Protein AF-A0A9D0VCS9-F1 (afdb_monomer)

pLDDT: mean 90.71, std 11.04, range [42.12, 98.56]

Radius of gyration: 16.75 Å; Cα contacts (8 Å, |Δi|>4): 228; chains: 1; bounding box: 34×37×43 Å

Nearest PDB structures (foldseek):
  2pl2-assembly1_B  TM=4.774E-01  e=9.415E-03  Thermus thermophilus HB27
  3ly7-assembly1_A  TM=6.517E-01  e=4.672E-01  Escherichia coli str. K-12 substr. MG1655
  3ly8-assembly1_A-2  TM=6.162E-01  e=5.345E-01  Escherichia coli str. K-12 substr. MG1655
  7v6q-assembly1_D  TM=6.163E-01  e=6.115E-01  Homo sapiens
  3ly9-assembly1_A-2  TM=3.991E-01  e=1.795E+00  Escherichia coli str. K-12 substr. MG1655

Foldseek 3Di:
DDLVVLLVLLLVLLPPLPPVVQPPLDDPLLVVLCVVLVVLLVDLPHDLVVSLVSLVVCPVVVSHDPLSSLLSVLCSCVGPNNNVLVSNLVSLVVSLVCLVVVPDSNSLSSQLSSLQSQLSSCVVVVVLSSSLNSLSSSCSSHVALVSLLSNLLSCVSVVNNVSSLVSLVSNCVRPDPVRNVVNLVCLVVPPSNVSNHDDD

Structure (mmCIF, N/CA/C/O backbone):
data_AF-A0A9D0VCS9-F1
#
_entry.id   AF-A0A9D0VCS9-F1
#
loop_
_atom_site.group_PDB
_atom_site.id
_atom_site.type_symbol
_atom_site.label_atom_id
_atom_site.label_alt_id
_atom_site.label_comp_id
_atom_site.label_asym_id
_atom_site.label_entity_id
_atom_site.label_seq_id
_atom_site.pdbx_PDB_ins_code
_atom_site.Cartn_x
_atom_site.Cartn_y
_atom_site.Cartn_z
_atom_site.occupancy
_atom_site.B_iso_or_equiv
_atom_site.auth_seq_id
_atom_site.auth_comp_id
_atom_site.auth_asym_id
_atom_site.auth_atom_id
_atom_site.pdbx_PDB_model_num
ATOM 1 N N . MET A 1 1 ? -7.227 -17.165 11.912 1.00 64.31 1 MET A N 1
ATOM 2 C CA . MET A 1 1 ? -6.394 -15.946 11.926 1.00 64.31 1 MET A CA 1
ATOM 3 C C . MET A 1 1 ? -6.583 -15.296 13.282 1.00 64.31 1 MET A C 1
ATOM 5 O O . MET A 1 1 ? -7.728 -15.137 13.675 1.00 64.31 1 MET A O 1
ATOM 9 N N . ASP A 1 2 ? -5.512 -15.044 14.033 1.00 83.69 2 ASP A N 1
ATOM 10 C CA . ASP A 1 2 ? -5.620 -14.480 15.386 1.00 83.69 2 ASP A CA 1
ATOM 11 C C . ASP A 1 2 ? -5.547 -12.952 15.313 1.00 83.69 2 ASP A C 1
ATOM 13 O O . ASP A 1 2 ? -4.478 -12.378 15.104 1.00 83.69 2 ASP A O 1
ATOM 17 N N . TYR A 1 3 ? -6.705 -12.310 15.443 1.00 82.81 3 TYR A N 1
ATOM 18 C CA . TYR A 1 3 ? -6.847 -10.860 15.363 1.00 82.81 3 TYR A CA 1
ATOM 19 C C . TYR A 1 3 ? -6.034 -10.123 16.441 1.00 82.81 3 TYR A C 1
ATOM 21 O O . TYR A 1 3 ? -5.382 -9.123 16.141 1.00 82.81 3 TYR A O 1
ATOM 29 N N . ARG A 1 4 ? -5.958 -10.659 17.669 1.00 86.62 4 ARG A N 1
ATOM 30 C CA . ARG A 1 4 ? -5.170 -10.045 18.754 1.00 86.62 4 ARG A CA 1
ATOM 31 C C . ARG A 1 4 ? -3.689 -10.016 18.410 1.00 86.62 4 ARG A C 1
ATOM 33 O O . ARG A 1 4 ? -3.032 -8.994 18.581 1.00 86.62 4 ARG A O 1
ATOM 40 N N . ARG A 1 5 ? -3.189 -11.104 17.823 1.00 90.19 5 ARG A N 1
ATOM 41 C CA . ARG A 1 5 ? -1.803 -11.183 17.354 1.00 90.19 5 ARG A CA 1
ATOM 42 C C . ARG A 1 5 ? -1.488 -10.140 16.276 1.00 90.19 5 ARG A C 1
ATOM 44 O O . ARG A 1 5 ? -0.362 -9.652 16.226 1.00 90.19 5 ARG A O 1
ATOM 51 N N . ILE A 1 6 ? -2.446 -9.799 15.411 1.00 88.56 6 ILE A N 1
ATOM 52 C CA . ILE A 1 6 ? -2.264 -8.750 14.394 1.00 88.56 6 ILE A CA 1
ATOM 53 C C . ILE A 1 6 ? -2.191 -7.377 15.060 1.00 88.56 6 ILE A C 1
ATOM 55 O O . ILE A 1 6 ? -1.265 -6.620 14.778 1.00 88.56 6 ILE A O 1
ATOM 59 N N . LEU A 1 7 ? -3.095 -7.082 15.997 1.00 87.56 7 LEU A N 1
ATOM 60 C CA . LEU A 1 7 ? -3.060 -5.829 16.753 1.00 87.56 7 LEU A CA 1
ATOM 61 C C . LEU A 1 7 ? -1.752 -5.660 17.535 1.00 87.56 7 LEU A C 1
ATOM 63 O O . LEU A 1 7 ? -1.171 -4.575 17.540 1.00 87.56 7 LEU A O 1
ATOM 67 N N . ASP A 1 8 ? -1.249 -6.730 18.149 1.00 89.38 8 ASP A N 1
ATOM 68 C CA . ASP A 1 8 ? 0.024 -6.703 18.870 1.00 89.38 8 ASP A CA 1
ATOM 69 C C . ASP A 1 8 ? 1.210 -6.448 17.933 1.00 89.38 8 ASP A C 1
ATOM 71 O O . ASP A 1 8 ? 2.105 -5.668 18.272 1.00 89.38 8 ASP A O 1
ATOM 75 N N . ARG A 1 9 ? 1.199 -7.038 16.729 1.00 91.44 9 ARG A N 1
ATOM 76 C CA . ARG A 1 9 ? 2.192 -6.745 15.683 1.00 91.44 9 ARG A CA 1
ATOM 77 C C . ARG A 1 9 ? 2.147 -5.283 15.262 1.00 91.44 9 ARG A C 1
ATOM 79 O O . ARG A 1 9 ? 3.186 -4.633 15.275 1.00 91.44 9 ARG A O 1
ATOM 86 N N . ILE A 1 10 ? 0.963 -4.744 14.966 1.00 87.31 10 ILE A N 1
ATOM 87 C CA . ILE A 1 10 ? 0.787 -3.336 14.581 1.00 87.31 10 ILE A CA 1
ATOM 88 C C . ILE A 1 10 ? 1.341 -2.411 15.676 1.00 87.31 10 ILE A C 1
ATOM 90 O O . ILE A 1 10 ? 2.186 -1.555 15.408 1.00 87.31 10 ILE A O 1
ATOM 94 N N . ARG A 1 11 ? 0.917 -2.618 16.929 1.00 86.38 11 ARG A N 1
ATOM 95 C CA . ARG A 1 11 ? 1.366 -1.818 18.082 1.00 86.38 11 ARG A CA 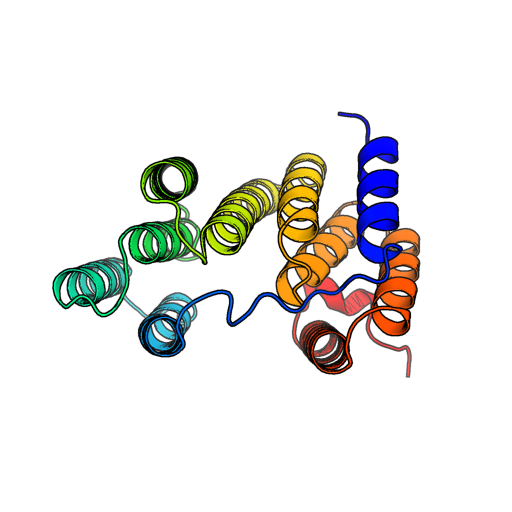1
ATOM 96 C C . ARG A 1 11 ? 2.877 -1.913 18.290 1.00 86.38 11 ARG A C 1
ATOM 98 O O . ARG A 1 11 ? 3.519 -0.907 18.584 1.00 86.38 11 ARG A O 1
ATOM 105 N N . SER A 1 12 ? 3.452 -3.105 18.133 1.00 85.44 12 SER A N 1
ATOM 106 C CA . SER A 1 12 ? 4.903 -3.310 18.196 1.00 85.44 12 SER A CA 1
ATOM 107 C C . SER A 1 12 ? 5.622 -2.518 17.102 1.00 85.44 12 SER A C 1
ATOM 109 O O . SER A 1 12 ? 6.561 -1.778 17.393 1.00 85.44 12 SER A O 1
ATOM 111 N N . THR A 1 13 ? 5.131 -2.588 15.862 1.00 83.12 13 THR A N 1
ATOM 112 C CA . THR A 1 13 ? 5.729 -1.914 14.703 1.00 83.12 13 THR A CA 1
ATOM 113 C C . THR A 1 13 ? 5.814 -0.403 14.880 1.00 83.12 13 THR A C 1
ATOM 115 O O . THR A 1 13 ? 6.835 0.177 14.509 1.00 83.12 13 THR A O 1
ATOM 118 N N . ILE A 1 14 ? 4.791 0.221 15.472 1.00 77.88 14 ILE A N 1
ATOM 119 C CA . ILE A 1 14 ? 4.757 1.670 15.724 1.00 77.88 14 ILE A CA 1
ATOM 120 C C . ILE A 1 14 ? 5.604 2.069 16.943 1.00 77.88 14 ILE A C 1
ATOM 122 O O . ILE A 1 14 ? 6.203 3.141 16.947 1.00 77.88 14 ILE A O 1
ATOM 126 N N . ARG A 1 15 ? 5.703 1.215 17.973 1.00 72.56 15 ARG A N 1
ATOM 127 C CA . ARG A 1 15 ? 6.445 1.526 19.209 1.00 72.56 15 ARG A CA 1
ATOM 128 C C . ARG A 1 15 ? 7.962 1.570 19.018 1.00 72.56 15 ARG A C 1
ATOM 130 O O . ARG A 1 15 ? 8.642 2.292 19.745 1.00 72.56 15 ARG A O 1
ATOM 137 N N . VAL A 1 16 ? 8.517 0.778 18.101 1.00 58.22 16 VAL A N 1
ATOM 138 C CA . VAL A 1 16 ? 9.967 0.773 17.869 1.00 58.22 16 VAL A CA 1
ATOM 139 C C . VAL A 1 16 ? 10.354 2.105 17.223 1.00 58.22 16 VAL A C 1
ATOM 141 O O . VAL A 1 16 ? 10.050 2.338 16.058 1.00 58.22 16 VAL A O 1
ATOM 144 N N . GLY A 1 17 ? 11.037 2.970 17.984 1.00 49.28 17 GLY A N 1
ATOM 145 C CA . GLY A 1 17 ? 11.474 4.323 17.602 1.00 49.28 17 GLY A CA 1
ATOM 146 C C . GLY A 1 17 ? 12.493 4.407 16.455 1.00 49.28 17 GLY A C 1
ATOM 147 O O . GLY A 1 17 ? 13.259 5.361 16.379 1.00 49.28 17 GLY A O 1
ATOM 148 N N . SER A 1 18 ? 12.522 3.421 15.561 1.00 47.84 18 SER A N 1
ATOM 149 C CA . SER A 1 18 ? 13.261 3.436 14.306 1.00 47.84 18 SER A CA 1
ATOM 150 C C . SER A 1 18 ? 12.288 3.604 13.137 1.00 47.84 18 SER A C 1
ATOM 152 O O . SER A 1 18 ? 12.140 2.735 12.275 1.00 47.84 18 SER A O 1
ATOM 154 N N . TYR A 1 19 ? 11.661 4.780 13.043 1.00 53.06 19 TYR A N 1
ATOM 155 C CA . TYR A 1 19 ? 11.281 5.296 11.727 1.00 53.06 19 TYR A CA 1
ATOM 156 C C . TYR A 1 19 ? 12.576 5.652 10.989 1.00 53.06 19 TYR A C 1
ATOM 158 O O . TYR A 1 19 ? 12.932 6.816 10.826 1.00 53.06 19 TYR A O 1
ATOM 166 N N . LEU A 1 20 ? 13.328 4.627 10.585 1.00 47.53 20 LEU A N 1
ATOM 167 C CA . LEU A 1 20 ? 14.309 4.783 9.530 1.00 47.53 20 LEU A CA 1
ATOM 168 C C . LEU A 1 20 ? 13.484 5.145 8.304 1.00 47.53 20 LEU A C 1
ATOM 170 O O . LEU A 1 20 ? 12.803 4.288 7.746 1.00 47.53 20 LEU A O 1
ATOM 174 N N . VAL A 1 21 ? 13.473 6.432 7.957 1.00 42.12 21 VAL A N 1
ATOM 175 C CA . VAL A 1 21 ? 12.952 6.893 6.675 1.00 42.12 21 VAL A CA 1
ATOM 176 C C . VAL A 1 21 ? 13.725 6.096 5.628 1.00 42.12 21 VAL A C 1
ATOM 178 O O . VAL A 1 21 ? 14.946 6.266 5.546 1.00 42.12 21 VAL A O 1
ATOM 181 N N . PRO A 1 22 ? 13.081 5.183 4.880 1.00 47.03 22 PRO A N 1
ATOM 182 C CA . PRO A 1 22 ? 13.784 4.468 3.837 1.00 47.03 22 PRO A CA 1
ATOM 183 C C . PRO A 1 22 ? 14.321 5.527 2.868 1.00 47.03 22 PRO A C 1
ATOM 185 O O . PRO A 1 22 ? 13.554 6.413 2.468 1.00 47.03 22 PRO A O 1
ATOM 188 N N . PRO A 1 23 ? 15.616 5.508 2.512 1.00 44.94 23 PRO A N 1
ATOM 189 C CA . PRO A 1 23 ? 16.135 6.407 1.492 1.00 44.94 23 PRO A CA 1
ATOM 190 C C . PRO A 1 23 ? 15.297 6.216 0.226 1.00 44.94 23 PRO A C 1
ATOM 192 O O . PRO A 1 23 ? 15.266 5.119 -0.318 1.00 44.94 23 PRO A O 1
ATOM 195 N N . SER A 1 24 ? 14.558 7.266 -0.158 1.00 53.44 24 SER A N 1
ATOM 196 C CA . SER A 1 24 ? 13.607 7.336 -1.279 1.00 53.44 24 SER A CA 1
ATOM 197 C C . SER A 1 24 ? 13.118 5.966 -1.781 1.00 53.44 24 SER A C 1
ATOM 199 O O . SER A 1 24 ? 13.722 5.387 -2.685 1.00 53.44 24 SER A O 1
ATOM 201 N N . SER A 1 25 ? 12.017 5.478 -1.208 1.00 67.81 25 SER A N 1
ATOM 202 C CA . SER A 1 25 ? 11.396 4.161 -1.453 1.00 67.81 25 SER A CA 1
ATOM 203 C C . SER A 1 25 ? 11.300 3.734 -2.924 1.00 67.81 25 SER A C 1
ATOM 205 O O . SER A 1 25 ? 11.402 2.557 -3.254 1.00 67.81 25 SER A O 1
ATOM 207 N N . VAL A 1 26 ? 11.176 4.711 -3.820 1.00 72.00 26 VAL A N 1
ATOM 208 C CA . VAL A 1 26 ? 11.230 4.570 -5.277 1.00 72.00 26 VAL A CA 1
ATOM 209 C C . VAL A 1 26 ? 12.042 5.748 -5.842 1.00 72.00 26 VAL A C 1
ATOM 211 O O . VAL A 1 26 ? 11.974 6.847 -5.281 1.00 72.00 26 VAL A O 1
ATOM 214 N N . PRO A 1 27 ? 12.795 5.615 -6.946 1.00 82.44 27 PRO A N 1
ATOM 215 C CA . PRO A 1 27 ? 13.465 6.762 -7.562 1.00 82.44 27 PRO A CA 1
ATOM 216 C C . PRO A 1 27 ? 12.481 7.874 -7.970 1.00 82.44 27 PRO A C 1
ATOM 218 O O . PRO A 1 27 ? 11.397 7.604 -8.489 1.00 82.44 27 PRO A O 1
ATOM 221 N N . ALA A 1 28 ? 12.861 9.143 -7.773 1.00 82.94 28 ALA A N 1
ATOM 222 C CA . ALA A 1 28 ? 11.985 10.295 -8.034 1.00 82.94 28 ALA A CA 1
ATOM 223 C C . ALA A 1 28 ? 11.453 10.341 -9.477 1.00 82.94 28 ALA A C 1
ATOM 225 O O . ALA A 1 28 ? 10.268 10.586 -9.683 1.00 82.94 28 ALA A O 1
ATOM 226 N N . ALA A 1 29 ? 12.303 10.014 -10.454 1.00 84.94 29 ALA A N 1
ATOM 227 C CA . ALA A 1 29 ? 11.927 9.968 -11.865 1.00 84.94 29 ALA A CA 1
ATOM 228 C C . ALA A 1 29 ? 10.836 8.922 -12.165 1.00 84.94 29 ALA A C 1
ATOM 230 O O . ALA A 1 29 ? 9.975 9.157 -13.015 1.00 84.94 29 ALA A O 1
ATOM 231 N N . GLN A 1 30 ? 10.846 7.786 -11.455 1.00 87.94 30 GLN A N 1
ATOM 232 C CA . GLN A 1 30 ? 9.804 6.767 -11.594 1.00 87.94 30 GLN A CA 1
ATOM 233 C C . GLN A 1 30 ? 8.490 7.245 -10.957 1.00 87.94 30 GLN A C 1
ATOM 235 O O . GLN A 1 30 ? 7.428 7.075 -11.550 1.00 87.94 30 GLN A O 1
ATOM 240 N N . ARG A 1 31 ? 8.549 7.904 -9.787 1.00 84.38 31 ARG A N 1
ATOM 241 C CA . ARG A 1 31 ? 7.356 8.494 -9.148 1.00 84.38 31 ARG A CA 1
ATOM 242 C C . ARG A 1 31 ? 6.681 9.532 -10.038 1.00 84.38 31 ARG A C 1
ATOM 244 O O . ARG A 1 31 ? 5.463 9.519 -10.174 1.00 84.38 31 ARG A O 1
ATOM 251 N N . GLU A 1 32 ? 7.467 10.406 -10.656 1.00 86.69 32 GLU A N 1
ATOM 252 C CA . GLU A 1 32 ? 6.960 11.408 -11.594 1.00 86.69 32 GLU A CA 1
ATOM 253 C C . GLU A 1 32 ? 6.309 10.756 -12.821 1.00 86.69 32 GLU A C 1
ATOM 255 O O . GLU A 1 32 ? 5.225 11.153 -13.234 1.00 86.69 32 GLU A O 1
ATOM 260 N N . ALA A 1 33 ? 6.922 9.708 -13.378 1.00 88.25 33 ALA A N 1
ATOM 261 C CA . ALA A 1 33 ? 6.336 8.976 -14.498 1.00 88.25 33 ALA A CA 1
ATOM 262 C C . ALA A 1 33 ? 4.986 8.327 -14.135 1.00 88.25 33 ALA A C 1
ATOM 264 O O . ALA A 1 33 ? 4.065 8.306 -14.954 1.00 88.25 33 ALA A O 1
ATOM 265 N N . LEU A 1 34 ? 4.859 7.815 -12.907 1.00 89.44 34 LEU A N 1
ATOM 266 C CA . LEU A 1 34 ? 3.658 7.134 -12.425 1.00 89.44 34 LEU A CA 1
ATOM 267 C C . LEU A 1 34 ? 2.554 8.081 -11.942 1.00 89.44 34 LEU A C 1
ATOM 269 O O . LEU A 1 34 ? 1.393 7.677 -11.952 1.00 89.44 34 LEU A O 1
ATOM 273 N N . SER A 1 35 ? 2.856 9.329 -11.570 1.00 88.94 35 SER A N 1
ATOM 274 C CA . SER A 1 35 ? 1.830 10.283 -11.115 1.00 88.94 35 SER A CA 1
ATOM 275 C C . SER A 1 35 ? 0.778 10.544 -12.199 1.00 88.94 35 SER A C 1
ATOM 277 O O . SER A 1 35 ? -0.420 10.530 -11.925 1.00 88.94 35 SER A O 1
ATOM 279 N N . GLY A 1 36 ? 1.213 10.671 -13.457 1.00 88.25 36 GLY A N 1
ATOM 280 C CA . GLY A 1 36 ? 0.316 10.821 -14.602 1.00 88.25 36 GLY A CA 1
ATOM 281 C C . GLY A 1 36 ? -0.520 9.572 -14.899 1.00 88.25 36 GLY A C 1
ATOM 282 O O . GLY A 1 36 ? -1.614 9.698 -15.440 1.00 88.25 36 GLY A O 1
ATOM 283 N N . VAL A 1 37 ? -0.032 8.377 -14.544 1.00 92.44 37 VAL A N 1
ATOM 284 C CA . VAL A 1 37 ? -0.811 7.130 -14.637 1.00 92.44 37 VAL A CA 1
ATOM 285 C C . VAL A 1 37 ? -1.864 7.089 -13.533 1.00 92.44 37 VAL A C 1
ATOM 287 O O . VAL A 1 37 ? -3.020 6.799 -13.817 1.00 92.44 37 VAL A O 1
ATOM 290 N N . ALA A 1 38 ? -1.492 7.422 -12.295 1.00 89.25 38 ALA A N 1
ATOM 291 C CA . ALA A 1 38 ? -2.420 7.452 -11.167 1.00 89.25 38 ALA A CA 1
ATOM 292 C C . ALA A 1 38 ? -3.567 8.449 -11.395 1.00 89.25 38 ALA A C 1
ATOM 294 O O . ALA A 1 38 ? -4.725 8.099 -11.184 1.00 89.25 38 ALA A O 1
ATOM 295 N N . ALA A 1 39 ? -3.259 9.650 -11.897 1.00 89.31 39 ALA A N 1
ATOM 296 C CA . ALA A 1 39 ? -4.272 10.638 -12.265 1.00 89.31 39 ALA A CA 1
ATOM 297 C C . ALA A 1 39 ? -5.219 10.114 -13.356 1.00 89.31 39 ALA A C 1
ATOM 299 O O . ALA A 1 39 ? -6.428 10.278 -13.242 1.00 89.31 39 ALA A O 1
ATOM 300 N N . ALA A 1 40 ? -4.682 9.432 -14.375 1.00 91.81 40 ALA A N 1
ATOM 301 C CA . ALA A 1 40 ? -5.499 8.859 -15.441 1.00 91.81 40 ALA A CA 1
ATOM 302 C C . ALA A 1 40 ? -6.424 7.735 -14.943 1.00 91.81 40 ALA A C 1
ATOM 304 O O . ALA A 1 40 ? -7.546 7.639 -15.416 1.00 91.81 40 ALA A O 1
ATOM 305 N N . ILE A 1 41 ? -5.974 6.912 -13.986 1.00 90.69 41 ILE A N 1
ATOM 306 C CA . ILE A 1 41 ? -6.789 5.852 -13.361 1.00 90.69 41 ILE A CA 1
ATOM 307 C C . ILE A 1 41 ? -7.910 6.434 -12.488 1.00 90.69 41 ILE A C 1
ATOM 309 O O . ILE A 1 41 ? -8.982 5.841 -12.399 1.00 90.69 41 ILE A O 1
ATOM 313 N N . ALA A 1 42 ? -7.651 7.553 -11.808 1.00 87.75 42 ALA A N 1
ATOM 314 C CA . ALA A 1 42 ? -8.629 8.201 -10.934 1.00 87.75 42 ALA A CA 1
ATOM 315 C C . ALA A 1 42 ? -9.762 8.893 -11.708 1.00 87.75 42 ALA A C 1
ATOM 317 O O . ALA A 1 42 ? -10.843 9.099 -11.160 1.00 87.75 42 ALA A O 1
ATOM 318 N N . ASP A 1 43 ? -9.507 9.255 -12.962 1.00 89.44 43 ASP A N 1
ATOM 319 C CA . ASP A 1 43 ? -10.479 9.867 -13.857 1.00 89.44 43 ASP A CA 1
ATOM 320 C C . ASP A 1 43 ? -11.338 8.779 -14.537 1.00 89.44 43 ASP A C 1
ATOM 322 O O . ASP A 1 43 ? -10.813 7.976 -15.319 1.00 89.44 43 ASP A O 1
ATOM 326 N N . PRO A 1 44 ? -12.650 8.724 -14.238 1.00 85.06 44 PRO A N 1
ATOM 327 C CA . PRO A 1 44 ? -13.524 7.660 -14.707 1.00 85.06 44 PRO A CA 1
ATOM 328 C C . PRO A 1 44 ? -13.764 7.683 -16.221 1.00 85.06 44 PRO A C 1
ATOM 330 O O . PRO A 1 44 ? -14.176 6.655 -16.758 1.00 85.06 44 PRO A O 1
ATOM 333 N N . ASP A 1 45 ? -13.499 8.802 -16.899 1.00 91.56 45 ASP A N 1
ATOM 334 C CA . ASP A 1 45 ? -13.747 8.959 -18.335 1.00 91.56 45 ASP A CA 1
ATOM 335 C C . ASP A 1 45 ? -12.599 8.409 -19.198 1.00 91.56 45 ASP A C 1
ATOM 337 O O . ASP A 1 45 ? -12.743 8.248 -20.414 1.00 91.56 45 ASP A O 1
ATOM 341 N N . ASN A 1 46 ? -11.455 8.085 -18.589 1.00 91.75 46 ASN A N 1
ATOM 342 C CA . ASN A 1 46 ? -10.314 7.550 -19.318 1.00 91.75 46 ASN A CA 1
ATOM 343 C C . ASN A 1 46 ? -10.477 6.066 -19.660 1.00 91.75 46 ASN A C 1
ATOM 345 O O . ASN A 1 46 ? -10.826 5.229 -18.826 1.00 91.75 46 ASN A O 1
ATOM 349 N N . ASP A 1 47 ? -10.109 5.734 -20.896 1.00 96.12 47 ASP A N 1
ATOM 350 C CA . ASP A 1 47 ? -10.090 4.369 -21.413 1.00 96.12 47 ASP A CA 1
ATOM 351 C C . ASP A 1 47 ? -8.980 3.528 -20.740 1.00 96.12 47 ASP A C 1
ATOM 353 O O . ASP A 1 47 ? -7.787 3.829 -20.903 1.00 96.12 47 ASP A O 1
ATOM 357 N N . PRO A 1 48 ? -9.331 2.439 -20.025 1.00 95.81 48 PRO A N 1
ATOM 358 C CA . PRO A 1 48 ? -8.359 1.562 -19.381 1.00 95.81 48 PRO A CA 1
ATOM 359 C C . PRO A 1 48 ? -7.298 0.987 -20.324 1.00 95.81 48 PRO A C 1
ATOM 361 O O . PRO A 1 48 ? -6.148 0.814 -19.909 1.00 95.81 48 PRO A O 1
ATOM 364 N N . GLU A 1 49 ? -7.630 0.712 -21.589 1.00 97.25 49 GLU A N 1
ATOM 365 C CA . GLU A 1 49 ? -6.648 0.176 -22.538 1.00 97.25 49 GLU A CA 1
ATOM 366 C C . GLU A 1 49 ? -5.605 1.232 -22.924 1.00 97.25 49 GLU A C 1
ATOM 368 O O . GLU A 1 49 ? -4.417 0.920 -23.031 1.00 97.25 49 GLU A O 1
ATOM 373 N N . GLN A 1 50 ? -5.993 2.506 -23.030 1.00 97.12 50 GLN A N 1
ATOM 374 C CA . GLN A 1 50 ? -5.038 3.598 -23.252 1.00 97.12 50 GLN A CA 1
ATOM 375 C C . GLN A 1 50 ? -4.100 3.780 -22.056 1.00 97.12 50 GLN A C 1
ATOM 377 O O . GLN A 1 50 ? -2.890 3.957 -22.235 1.00 97.12 50 GLN A O 1
ATOM 382 N N . ILE A 1 51 ? -4.622 3.666 -20.831 1.00 97.56 51 ILE A N 1
ATOM 383 C CA . ILE A 1 51 ? -3.800 3.706 -19.615 1.00 97.56 51 ILE A CA 1
ATOM 384 C C . ILE A 1 51 ? -2.820 2.525 -19.603 1.00 97.56 51 ILE A C 1
ATOM 386 O O . ILE A 1 51 ? -1.627 2.714 -19.347 1.00 97.56 51 ILE A O 1
ATOM 390 N N . ARG A 1 52 ? -3.285 1.314 -19.939 1.00 98.25 52 ARG A N 1
ATOM 391 C CA . ARG A 1 52 ? -2.432 0.122 -20.052 1.00 98.25 52 ARG A CA 1
ATOM 392 C C . ARG A 1 52 ? -1.303 0.338 -21.058 1.00 98.25 52 ARG A C 1
ATOM 394 O O . ARG A 1 52 ? -0.144 0.089 -20.727 1.00 98.25 52 ARG A O 1
ATOM 401 N N . LEU A 1 53 ? -1.611 0.832 -22.257 1.00 98.19 53 LEU A N 1
ATOM 402 C CA . LEU A 1 53 ? -0.609 1.122 -23.287 1.00 98.19 53 LEU A CA 1
ATOM 403 C C . LEU A 1 53 ? 0.418 2.152 -22.805 1.00 98.19 53 LEU A C 1
ATOM 405 O O . LEU A 1 53 ? 1.618 1.950 -23.000 1.00 98.19 53 LEU A O 1
ATOM 409 N N . ARG A 1 54 ? -0.019 3.205 -22.106 1.00 97.75 54 ARG A N 1
ATOM 410 C CA . ARG A 1 54 ? 0.880 4.204 -21.512 1.00 97.75 54 ARG A CA 1
ATOM 411 C C . ARG A 1 54 ? 1.834 3.587 -20.488 1.00 97.75 54 ARG A C 1
ATOM 413 O O . ARG A 1 54 ? 3.025 3.892 -20.509 1.00 97.75 54 ARG A O 1
ATOM 420 N N . ILE A 1 55 ? 1.351 2.690 -19.626 1.00 98.19 55 ILE A N 1
ATOM 421 C CA . ILE A 1 55 ? 2.202 1.965 -18.665 1.00 98.19 55 ILE A CA 1
ATOM 422 C C . ILE A 1 55 ? 3.268 1.139 -19.402 1.00 98.19 55 ILE A C 1
ATOM 424 O O . ILE A 1 55 ? 4.446 1.171 -19.036 1.00 98.19 55 ILE A O 1
ATOM 428 N N . LEU A 1 56 ? 2.882 0.431 -20.467 1.00 98.38 56 LEU A N 1
ATOM 429 C CA . LEU A 1 56 ? 3.813 -0.365 -21.272 1.00 98.38 56 LEU A CA 1
ATOM 430 C C . LEU A 1 56 ? 4.859 0.506 -21.983 1.00 98.38 56 LEU A C 1
ATOM 432 O O . LEU A 1 56 ? 6.029 0.127 -22.029 1.00 98.38 56 LEU A O 1
ATOM 436 N N . GLN A 1 57 ? 4.470 1.682 -22.478 1.00 98.12 57 GLN A N 1
ATOM 437 C CA . GLN A 1 57 ? 5.384 2.650 -23.092 1.00 98.12 57 GLN A CA 1
ATOM 438 C C . GLN A 1 57 ? 6.399 3.205 -22.087 1.00 98.12 57 GLN A C 1
ATOM 440 O O . GLN A 1 57 ? 7.585 3.279 -22.403 1.00 98.12 57 GLN A O 1
ATOM 445 N N . LEU A 1 58 ? 5.968 3.549 -20.866 1.00 97.44 58 LEU A N 1
ATOM 446 C CA . LEU A 1 58 ? 6.875 4.005 -19.806 1.00 97.44 58 LEU A CA 1
ATOM 447 C C . LEU A 1 58 ? 7.930 2.945 -19.474 1.00 97.44 58 LEU A C 1
ATOM 449 O O . LEU A 1 58 ? 9.108 3.271 -19.331 1.00 97.44 58 LEU A O 1
ATOM 453 N N . TYR A 1 59 ? 7.520 1.678 -19.391 1.00 97.75 59 TYR A N 1
ATOM 454 C CA . TYR A 1 59 ? 8.444 0.570 -19.164 1.00 97.75 59 TYR A CA 1
ATOM 455 C C . TYR A 1 59 ? 9.408 0.372 -20.340 1.00 97.75 59 TYR A C 1
ATOM 457 O O . TYR A 1 59 ? 10.614 0.273 -20.132 1.00 97.75 59 TYR A O 1
ATOM 465 N N . ALA A 1 60 ? 8.902 0.364 -21.578 1.00 98.00 60 ALA A N 1
ATOM 466 C CA . ALA A 1 60 ? 9.731 0.213 -22.775 1.00 98.00 60 ALA A CA 1
ATOM 467 C C . ALA A 1 60 ? 10.766 1.343 -22.922 1.00 98.00 60 ALA A C 1
ATOM 469 O O . ALA A 1 60 ? 11.873 1.109 -23.397 1.00 98.00 60 ALA A O 1
ATOM 470 N N . ALA A 1 61 ? 10.429 2.552 -22.468 1.00 97.19 61 ALA A N 1
ATOM 471 C CA . ALA A 1 61 ? 11.326 3.703 -22.437 1.00 97.19 61 ALA A CA 1
ATOM 472 C C . ALA A 1 61 ? 12.293 3.715 -21.232 1.00 97.19 61 ALA A C 1
ATOM 474 O O . ALA A 1 61 ? 13.029 4.685 -21.059 1.00 97.19 61 ALA A O 1
ATOM 475 N N . GLY A 1 62 ? 12.265 2.698 -20.360 1.00 95.81 62 GLY A N 1
ATOM 476 C CA . GLY A 1 62 ? 13.093 2.632 -19.150 1.00 95.81 62 GLY A CA 1
ATOM 477 C C . GLY A 1 62 ? 12.751 3.688 -18.092 1.00 95.81 62 GLY A C 1
ATOM 478 O O . GLY A 1 62 ? 13.541 3.933 -17.184 1.00 95.81 62 GLY A O 1
ATOM 479 N N . ARG A 1 63 ? 11.585 4.340 -18.203 1.00 95.81 63 ARG A N 1
ATOM 480 C CA . ARG A 1 63 ? 11.121 5.376 -17.260 1.00 95.81 63 ARG A CA 1
ATOM 481 C C . ARG A 1 63 ? 10.612 4.787 -15.951 1.00 95.81 63 ARG A C 1
ATOM 483 O O . ARG A 1 63 ? 10.603 5.491 -14.945 1.00 95.81 63 ARG A O 1
ATOM 490 N N . ILE A 1 64 ? 10.182 3.531 -15.987 1.00 94.88 64 ILE A N 1
ATOM 491 C CA . ILE A 1 64 ? 9.822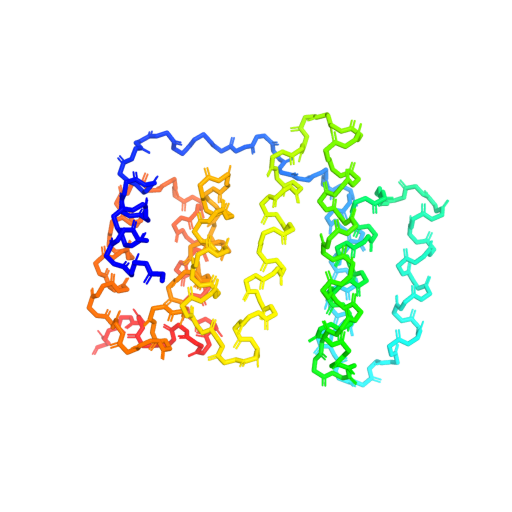 2.720 -14.827 1.00 94.88 64 ILE A CA 1
ATOM 492 C C . ILE A 1 64 ? 10.441 1.335 -14.986 1.00 94.88 64 ILE A C 1
ATOM 494 O O . ILE A 1 64 ? 10.606 0.852 -16.109 1.00 94.88 64 ILE A O 1
ATOM 498 N N . ASP A 1 65 ? 10.766 0.692 -13.873 1.00 94.81 65 ASP A N 1
ATOM 499 C CA . ASP A 1 65 ? 11.261 -0.680 -13.888 1.00 94.81 65 ASP A CA 1
ATOM 500 C C . ASP A 1 65 ? 10.127 -1.717 -13.980 1.00 94.81 65 ASP A C 1
ATOM 502 O O . ASP A 1 65 ? 8.932 -1.408 -14.095 1.00 94.81 65 ASP A O 1
ATOM 506 N N . ARG A 1 66 ? 10.517 -2.994 -13.987 1.00 96.50 66 ARG A N 1
ATOM 507 C CA . ARG A 1 66 ? 9.585 -4.109 -14.147 1.00 96.50 66 ARG A CA 1
ATOM 508 C C . ARG A 1 66 ? 8.627 -4.231 -12.965 1.00 96.50 66 ARG A C 1
ATOM 510 O O . ARG A 1 66 ? 7.454 -4.534 -13.188 1.00 96.50 66 ARG A O 1
ATOM 517 N N . VAL A 1 67 ? 9.105 -3.995 -11.746 1.00 95.81 67 VAL A N 1
ATOM 518 C CA . VAL A 1 67 ? 8.293 -4.059 -10.527 1.00 95.81 67 VAL A CA 1
ATOM 519 C C . VAL A 1 67 ? 7.235 -2.960 -10.552 1.00 95.81 67 VAL A C 1
ATOM 521 O O . VAL A 1 67 ? 6.054 -3.233 -10.333 1.00 95.81 67 VAL A O 1
ATOM 524 N N . MET A 1 68 ? 7.628 -1.738 -10.909 1.00 94.75 68 MET A N 1
ATOM 525 C CA . MET A 1 68 ? 6.720 -0.600 -11.010 1.00 94.75 68 MET A CA 1
ATOM 526 C C . MET A 1 68 ? 5.693 -0.754 -12.125 1.00 94.75 68 MET A C 1
ATOM 528 O O . MET A 1 68 ? 4.525 -0.413 -11.929 1.00 94.75 68 MET A O 1
ATOM 532 N N . LYS A 1 69 ? 6.073 -1.348 -13.262 1.00 97.75 69 LYS A N 1
ATOM 533 C CA . LYS A 1 69 ? 5.107 -1.735 -14.298 1.00 97.75 69 LYS A CA 1
ATOM 53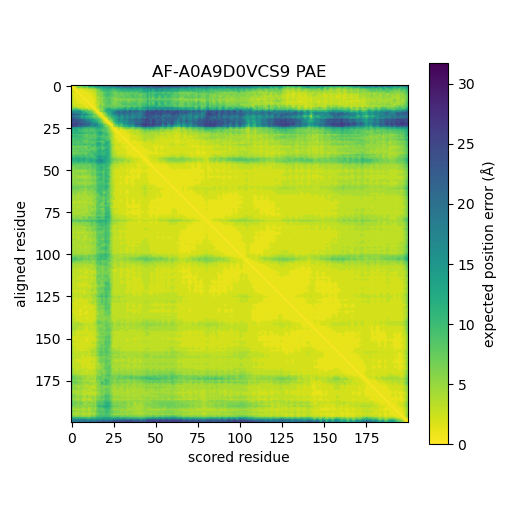4 C C . LYS A 1 69 ? 4.04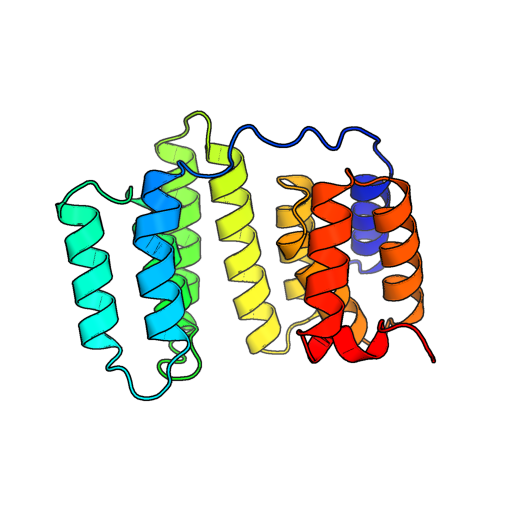1 -2.685 -13.743 1.00 97.75 69 LYS A C 1
ATOM 536 O O . LYS A 1 69 ? 2.856 -2.455 -13.968 1.00 97.75 69 LYS A O 1
ATOM 541 N N . LEU A 1 70 ? 4.447 -3.752 -13.048 1.00 98.19 70 LEU A N 1
ATOM 542 C CA . LEU A 1 70 ? 3.513 -4.739 -12.486 1.00 98.19 70 LEU A CA 1
ATOM 543 C C . LEU A 1 70 ? 2.587 -4.101 -11.446 1.00 98.19 70 LEU A C 1
ATOM 545 O O . LEU A 1 70 ? 1.379 -4.320 -11.499 1.00 98.19 70 LEU A O 1
ATOM 549 N N . SER A 1 71 ? 3.140 -3.248 -10.582 1.00 96.56 71 SER A N 1
ATOM 550 C CA . SER A 1 71 ? 2.375 -2.447 -9.624 1.00 96.56 71 SER A CA 1
ATOM 551 C C . SER A 1 71 ? 1.321 -1.582 -10.326 1.00 96.56 71 SER A C 1
ATOM 553 O O . SER A 1 71 ? 0.145 -1.644 -9.981 1.00 96.56 71 SER A O 1
ATOM 555 N N . ALA A 1 72 ? 1.707 -0.804 -11.343 1.00 96.88 72 ALA A N 1
ATOM 556 C CA . ALA A 1 72 ? 0.791 0.089 -12.056 1.00 96.88 72 ALA A CA 1
ATOM 557 C C . ALA A 1 72 ? -0.329 -0.668 -12.791 1.00 96.88 72 ALA A C 1
ATOM 559 O O . ALA A 1 72 ? -1.488 -0.259 -12.737 1.00 96.88 72 ALA A O 1
ATOM 560 N N . LEU A 1 73 ? -0.003 -1.793 -13.438 1.00 98.25 73 LEU A N 1
ATOM 561 C CA . LEU A 1 73 ? -1.005 -2.657 -14.070 1.00 98.25 73 LEU A CA 1
ATOM 562 C C . LEU A 1 73 ? -1.957 -3.272 -13.035 1.00 98.25 73 LEU A C 1
ATOM 564 O O . LEU A 1 73 ? -3.153 -3.369 -13.298 1.00 98.25 73 LEU A O 1
ATOM 568 N N . GLY A 1 74 ? -1.448 -3.652 -11.859 1.00 97.31 74 GLY A N 1
ATOM 569 C CA . GLY A 1 74 ? -2.260 -4.190 -10.767 1.00 97.31 74 GLY A CA 1
ATOM 570 C C . GLY A 1 74 ? -3.262 -3.167 -10.234 1.00 97.31 74 GLY A C 1
ATOM 571 O O . GLY A 1 74 ? -4.435 -3.493 -10.059 1.00 97.31 74 GLY A O 1
ATOM 572 N N . VAL A 1 75 ? -2.828 -1.914 -10.054 1.00 96.06 75 VAL A N 1
ATOM 573 C CA . VAL A 1 75 ? -3.709 -0.800 -9.660 1.00 96.06 75 VAL A CA 1
ATOM 574 C C . VAL A 1 75 ? -4.779 -0.545 -10.720 1.00 96.06 75 VAL A C 1
ATOM 576 O O . VAL A 1 75 ? -5.951 -0.413 -10.376 1.00 96.06 75 VAL A O 1
ATOM 579 N N . LEU A 1 76 ? -4.406 -0.526 -12.005 1.00 97.06 76 LEU A N 1
ATOM 580 C CA . LEU A 1 76 ? -5.367 -0.373 -13.099 1.00 97.06 76 LEU A CA 1
ATOM 581 C C . LEU A 1 76 ? -6.408 -1.500 -13.091 1.00 97.06 76 LEU A C 1
ATOM 583 O O . LEU A 1 76 ? -7.600 -1.220 -13.179 1.00 97.06 76 LEU A O 1
ATOM 587 N N . ALA A 1 77 ? -5.980 -2.755 -12.942 1.00 97.25 77 ALA A N 1
ATOM 588 C CA . ALA A 1 77 ? -6.876 -3.909 -12.890 1.00 97.25 77 ALA A CA 1
ATOM 589 C C . ALA A 1 77 ? -7.853 -3.839 -11.702 1.00 97.25 77 ALA A C 1
ATOM 591 O O . ALA A 1 77 ? -9.037 -4.131 -11.857 1.00 97.25 77 ALA A O 1
ATOM 592 N N . ALA A 1 78 ? -7.388 -3.384 -10.535 1.00 94.50 78 ALA A N 1
ATOM 593 C CA . ALA A 1 78 ? -8.217 -3.208 -9.342 1.00 94.50 78 ALA A CA 1
ATOM 594 C C . ALA A 1 78 ? -9.092 -1.939 -9.358 1.00 94.50 78 ALA A C 1
ATOM 596 O O . ALA A 1 78 ? -9.922 -1.766 -8.462 1.00 94.50 78 ALA A O 1
ATOM 597 N N . SER A 1 79 ? -8.910 -1.049 -10.337 1.00 93.69 79 SER A N 1
ATOM 598 C CA . SER A 1 79 ? -9.603 0.240 -10.389 1.00 93.69 79 SER A CA 1
ATOM 599 C C . SER A 1 79 ? -11.126 0.081 -10.524 1.00 93.69 79 SER A C 1
ATOM 601 O O . SER A 1 79 ? -11.598 -0.933 -11.054 1.00 93.69 79 SER A O 1
ATOM 603 N N . PRO A 1 80 ? -11.922 1.084 -10.101 1.00 90.62 80 PRO A N 1
ATOM 604 C CA . PRO A 1 80 ? -13.381 1.029 -10.186 1.00 90.62 80 PRO A CA 1
ATOM 605 C C . PRO A 1 80 ? -13.933 0.781 -11.593 1.00 90.62 80 PRO A C 1
ATOM 607 O O . PRO A 1 80 ? -15.016 0.204 -11.698 1.00 90.62 80 PRO A O 1
ATOM 610 N N . ASN A 1 81 ? -13.198 1.181 -12.635 1.00 89.75 81 ASN A N 1
ATOM 611 C CA . ASN A 1 81 ? -13.589 1.029 -14.036 1.00 89.75 81 ASN A CA 1
ATOM 612 C C . ASN A 1 81 ? -13.300 -0.365 -14.604 1.00 89.75 81 ASN A C 1
ATOM 614 O O . ASN A 1 81 ? -13.987 -0.797 -15.524 1.00 89.75 81 ASN A O 1
ATOM 618 N N . VAL A 1 82 ? -12.295 -1.070 -14.073 1.00 95.44 82 VAL A N 1
ATOM 619 C CA . VAL A 1 82 ? -11.861 -2.375 -14.605 1.00 95.44 82 VAL A CA 1
ATOM 620 C C . VAL A 1 82 ? -12.360 -3.526 -13.738 1.00 95.44 82 VAL A C 1
ATOM 622 O O . VAL A 1 82 ? -12.970 -4.459 -14.253 1.00 95.44 82 VAL A O 1
ATOM 625 N N . ARG A 1 83 ? -12.138 -3.454 -12.418 1.00 95.31 83 ARG A N 1
ATOM 626 C CA . ARG A 1 83 ? -12.550 -4.465 -11.422 1.00 95.31 83 ARG A CA 1
ATOM 627 C C . ARG A 1 83 ? -12.133 -5.905 -11.753 1.00 95.31 83 ARG A C 1
ATOM 629 O O . ARG A 1 83 ? -12.793 -6.858 -11.338 1.00 95.31 83 ARG A O 1
ATOM 636 N N . ASP A 1 84 ? -11.012 -6.080 -12.446 1.00 97.81 84 ASP A N 1
ATOM 637 C CA . ASP A 1 84 ? -10.409 -7.390 -12.681 1.00 97.81 84 ASP A CA 1
ATOM 638 C C . ASP A 1 84 ? -9.505 -7.764 -11.499 1.00 97.81 84 ASP A C 1
ATOM 640 O O . ASP A 1 84 ? -8.274 -7.662 -11.525 1.00 97.81 84 ASP A O 1
ATOM 644 N N . TYR A 1 85 ? -10.142 -8.172 -10.401 1.00 97.44 85 TYR A N 1
ATOM 645 C CA . TYR A 1 85 ? -9.435 -8.524 -9.170 1.00 97.44 85 TYR A CA 1
ATOM 646 C C . TYR A 1 85 ? -8.610 -9.810 -9.295 1.00 97.44 85 TYR A C 1
ATOM 648 O O . TYR A 1 85 ? -7.662 -10.000 -8.529 1.00 97.44 85 TYR A O 1
ATOM 656 N N . ALA A 1 86 ? -8.937 -10.684 -10.254 1.00 97.94 86 ALA A N 1
ATOM 657 C CA . ALA A 1 86 ? -8.151 -11.881 -10.530 1.00 97.94 86 ALA A CA 1
ATOM 658 C C . ALA A 1 86 ? -6.806 -11.504 -11.163 1.00 97.94 86 ALA A C 1
ATOM 660 O O . ALA A 1 86 ? -5.753 -11.951 -10.699 1.00 97.94 86 ALA A O 1
ATOM 661 N N . GLU A 1 87 ? -6.835 -10.624 -12.164 1.00 98.00 87 GLU A N 1
ATOM 662 C CA . GLU A 1 87 ? -5.629 -10.084 -12.782 1.00 98.00 87 GLU A CA 1
ATOM 663 C C . GLU A 1 87 ? -4.799 -9.273 -11.785 1.00 98.00 87 GLU A C 1
ATOM 665 O O . GLU A 1 87 ? -3.588 -9.475 -11.670 1.00 98.00 87 GLU A O 1
ATOM 670 N N . ALA A 1 88 ? -5.439 -8.416 -10.988 1.00 98.00 88 ALA A N 1
ATOM 671 C CA . ALA A 1 88 ? -4.747 -7.647 -9.959 1.00 98.00 88 ALA A CA 1
ATOM 672 C C . ALA A 1 88 ? -4.027 -8.553 -8.938 1.00 98.00 88 ALA A C 1
ATOM 674 O O . ALA A 1 88 ? -2.872 -8.299 -8.587 1.00 98.00 88 ALA A O 1
ATOM 675 N N . ALA A 1 89 ? -4.661 -9.651 -8.503 1.00 98.06 89 ALA A N 1
ATOM 676 C CA . ALA A 1 89 ? -4.043 -10.620 -7.594 1.00 98.06 89 ALA A CA 1
ATOM 677 C C . ALA A 1 89 ? -2.838 -11.326 -8.235 1.00 98.06 89 ALA A C 1
ATOM 679 O O . ALA A 1 89 ? -1.793 -11.487 -7.594 1.00 98.06 89 ALA A O 1
ATOM 680 N N . ARG A 1 90 ? -2.962 -11.716 -9.510 1.00 98.56 90 ARG A N 1
ATOM 681 C CA . ARG A 1 90 ? -1.872 -12.325 -10.282 1.00 98.56 90 ARG A CA 1
ATOM 682 C C . ARG A 1 90 ? -0.684 -11.370 -10.404 1.00 98.56 90 ARG A C 1
ATOM 684 O O . ARG A 1 90 ? 0.455 -11.782 -10.183 1.00 98.56 90 ARG A O 1
ATOM 691 N N . LEU A 1 91 ? -0.942 -10.102 -10.718 1.00 98.25 91 LEU A N 1
ATOM 692 C CA . LEU A 1 91 ? 0.082 -9.069 -10.872 1.00 98.25 91 LEU A CA 1
ATOM 693 C C . LEU A 1 91 ? 0.790 -8.749 -9.553 1.00 98.25 91 LEU A C 1
ATOM 695 O O . LEU A 1 91 ? 2.015 -8.653 -9.555 1.00 98.25 91 LEU A O 1
ATOM 699 N N . ALA A 1 92 ? 0.072 -8.683 -8.427 1.00 96.94 92 ALA A N 1
ATOM 700 C CA . ALA A 1 92 ? 0.687 -8.517 -7.107 1.00 96.94 92 ALA A CA 1
ATOM 701 C C . ALA A 1 92 ? 1.624 -9.692 -6.756 1.00 96.94 92 ALA A C 1
ATOM 703 O O . ALA A 1 92 ? 2.723 -9.486 -6.240 1.00 96.94 92 ALA A O 1
ATOM 704 N N . GLY A 1 93 ? 1.231 -10.926 -7.101 1.00 97.56 93 GLY A N 1
ATOM 705 C CA . GLY A 1 93 ? 2.088 -12.109 -6.966 1.00 97.56 93 GLY A CA 1
ATOM 706 C C . GLY A 1 93 ? 3.352 -12.051 -7.818 1.00 97.56 93 GLY A C 1
ATOM 707 O O . GLY A 1 93 ? 4.444 -12.353 -7.341 1.00 97.56 93 GLY A O 1
ATOM 708 N N . GLN A 1 94 ? 3.221 -11.617 -9.070 1.00 98.44 94 GLN A N 1
ATOM 709 C CA . GLN A 1 94 ? 4.371 -11.442 -9.955 1.00 98.44 94 GLN A CA 1
ATOM 710 C C . GLN A 1 94 ? 5.290 -10.314 -9.498 1.00 98.44 94 GLN A C 1
ATOM 712 O O . GLN A 1 94 ? 6.505 -10.454 -9.595 1.00 98.44 94 GLN A O 1
ATOM 717 N N . GLN A 1 95 ? 4.726 -9.214 -8.997 1.00 96.94 95 GLN A N 1
ATOM 718 C CA . GLN A 1 95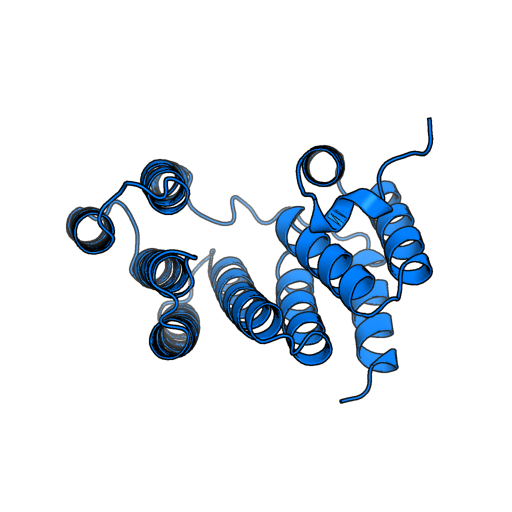 ? 5.489 -8.089 -8.471 1.00 96.94 95 GLN A CA 1
ATOM 719 C C . GLN A 1 95 ? 6.389 -8.529 -7.316 1.00 96.94 95 GLN A C 1
ATOM 721 O O . GLN A 1 95 ? 7.567 -8.184 -7.315 1.00 96.94 95 GLN A O 1
ATOM 726 N N . GLU A 1 96 ? 5.856 -9.302 -6.365 1.00 97.00 96 GLU A N 1
ATOM 727 C CA . GLU A 1 96 ? 6.648 -9.844 -5.258 1.00 97.00 96 GLU A CA 1
ATOM 728 C C . GLU A 1 96 ? 7.792 -10.724 -5.763 1.00 97.00 96 GLU A C 1
ATOM 730 O O . GLU A 1 96 ? 8.932 -10.517 -5.360 1.00 97.00 96 GLU A O 1
ATOM 735 N N . MET A 1 97 ? 7.503 -11.668 -6.666 1.00 98.12 97 MET A N 1
ATOM 736 C CA . MET A 1 97 ? 8.527 -12.572 -7.196 1.00 98.12 97 MET A CA 1
ATOM 737 C C . MET A 1 97 ? 9.655 -11.794 -7.880 1.00 98.12 97 MET A C 1
ATOM 739 O O . MET A 1 97 ? 10.821 -11.990 -7.562 1.00 98.12 97 MET A O 1
ATOM 743 N N . VAL A 1 98 ? 9.309 -10.838 -8.748 1.00 97.62 98 VAL A N 1
ATOM 744 C CA . VAL A 1 98 ? 10.300 -9.997 -9.433 1.00 97.62 98 VAL A CA 1
ATOM 745 C C . VAL A 1 98 ? 11.105 -9.162 -8.436 1.00 97.62 98 VAL A C 1
ATOM 747 O O . VAL A 1 98 ? 12.316 -9.049 -8.588 1.00 97.62 98 VAL A O 1
ATOM 750 N N . ALA A 1 99 ? 10.470 -8.606 -7.400 1.00 95.00 99 ALA A N 1
ATOM 751 C CA . ALA A 1 99 ? 11.179 -7.850 -6.370 1.00 95.00 99 ALA A CA 1
ATOM 752 C C . ALA A 1 99 ? 12.181 -8.721 -5.591 1.00 95.00 99 ALA A C 1
ATOM 754 O O . ALA A 1 99 ? 13.269 -8.250 -5.261 1.00 95.00 99 ALA A O 1
ATOM 755 N N . LEU A 1 100 ? 11.837 -9.982 -5.304 1.00 96.12 100 LEU A N 1
ATOM 756 C CA . LEU A 1 100 ? 12.737 -10.938 -4.651 1.00 96.12 100 LEU A CA 1
ATOM 757 C C . LEU A 1 100 ? 13.895 -11.353 -5.564 1.00 96.12 100 LEU A C 1
ATOM 759 O O . LEU A 1 100 ? 15.036 -11.375 -5.104 1.00 96.12 100 LEU A O 1
ATOM 763 N N . ASP A 1 101 ? 13.602 -11.640 -6.832 1.00 97.19 101 ASP A N 1
ATOM 764 C CA . ASP A 1 101 ? 14.579 -12.109 -7.818 1.00 97.19 101 ASP A CA 1
ATOM 765 C C . ASP A 1 101 ? 15.589 -11.016 -8.200 1.00 97.19 101 ASP A C 1
ATOM 767 O O . ASP A 1 101 ? 16.792 -11.269 -8.257 1.00 97.19 101 ASP A O 1
ATOM 771 N N . GLU A 1 102 ? 15.116 -9.793 -8.468 1.00 93.75 102 GLU A N 1
ATOM 772 C CA . GLU A 1 102 ? 15.966 -8.669 -8.887 1.00 93.75 102 GLU A CA 1
ATOM 773 C C . GLU A 1 102 ? 16.675 -8.005 -7.692 1.00 93.75 102 GLU A C 1
ATOM 775 O O . GLU A 1 102 ? 17.794 -7.501 -7.822 1.00 93.75 102 GLU A O 1
ATOM 780 N N . GLY A 1 103 ? 16.057 -8.029 -6.507 1.00 90.25 103 GLY A N 1
ATOM 781 C CA . GLY A 1 103 ? 16.629 -7.481 -5.281 1.00 90.25 103 GLY A CA 1
ATOM 782 C C . GLY A 1 103 ? 16.917 -5.975 -5.357 1.00 90.25 103 GLY A C 1
ATOM 783 O O . GLY A 1 103 ? 16.091 -5.176 -5.793 1.00 90.25 103 GLY A O 1
ATOM 784 N N . GLY A 1 104 ? 18.090 -5.566 -4.867 1.00 88.75 104 GLY A N 1
ATOM 785 C CA . GLY A 1 104 ? 18.534 -4.170 -4.895 1.00 88.75 104 GLY A CA 1
ATOM 786 C C . GLY A 1 104 ? 18.062 -3.306 -3.712 1.00 88.75 104 GLY A C 1
ATOM 787 O O . GLY A 1 104 ? 17.404 -3.790 -2.788 1.00 88.75 104 GLY A O 1
ATOM 788 N N . PRO A 1 105 ? 18.423 -2.008 -3.711 1.00 86.75 105 PRO A N 1
ATOM 789 C CA . PRO A 1 105 ? 18.216 -1.117 -2.564 1.00 86.75 105 PRO A CA 1
ATOM 790 C C . PRO A 1 105 ? 16.740 -0.801 -2.276 1.00 86.75 105 PRO A C 1
ATOM 792 O O . PRO A 1 105 ? 16.415 -0.413 -1.159 1.00 86.75 105 PRO A O 1
ATOM 795 N N . HIS A 1 106 ? 15.846 -0.988 -3.253 1.00 86.94 106 HIS A N 1
ATOM 796 C CA . HIS A 1 106 ? 14.408 -0.709 -3.126 1.00 86.94 106 HIS A CA 1
ATOM 797 C C . HIS A 1 106 ? 13.562 -1.960 -2.853 1.00 86.94 106 HIS A C 1
ATOM 799 O O . HIS A 1 106 ? 12.338 -1.868 -2.778 1.00 86.94 106 HIS A O 1
ATOM 805 N N . ARG A 1 107 ? 14.191 -3.133 -2.679 1.00 90.44 107 ARG A N 1
ATOM 806 C CA . ARG A 1 107 ? 13.492 -4.416 -2.511 1.00 90.44 107 ARG A CA 1
ATOM 807 C C . ARG A 1 107 ? 12.409 -4.359 -1.435 1.00 90.44 107 ARG A C 1
ATOM 809 O O . ARG A 1 107 ? 11.287 -4.791 -1.673 1.00 90.44 107 ARG A O 1
ATOM 816 N N . ASP A 1 108 ? 12.724 -3.831 -0.257 1.00 90.19 108 ASP A N 1
ATOM 817 C CA . ASP A 1 108 ? 11.777 -3.857 0.861 1.00 90.19 108 ASP A CA 1
ATOM 818 C C . ASP A 1 108 ? 10.580 -2.918 0.621 1.00 90.19 108 ASP A C 1
ATOM 820 O O . ASP A 1 108 ? 9.454 -3.285 0.956 1.00 90.19 108 ASP A O 1
ATOM 824 N N . ALA A 1 109 ? 10.787 -1.785 -0.063 1.00 89.75 109 ALA A N 1
ATOM 825 C CA . ALA A 1 109 ? 9.709 -0.905 -0.525 1.00 89.75 109 ALA A CA 1
ATOM 826 C C . ALA A 1 109 ? 8.832 -1.591 -1.588 1.00 89.75 109 ALA A C 1
ATOM 828 O O . ALA A 1 109 ? 7.605 -1.483 -1.587 1.00 89.75 109 ALA A O 1
ATOM 829 N N . TYR A 1 110 ? 9.447 -2.362 -2.484 1.00 92.94 110 TYR A N 1
ATOM 830 C CA . TYR A 1 110 ? 8.741 -3.113 -3.521 1.00 92.94 110 TYR A CA 1
ATOM 831 C C . TYR A 1 110 ? 7.885 -4.238 -2.939 1.00 92.94 110 TYR A C 1
ATOM 833 O O . TYR A 1 110 ? 6.744 -4.427 -3.372 1.00 92.94 110 TYR A O 1
ATOM 841 N N . LEU A 1 111 ? 8.400 -4.928 -1.920 1.00 94.94 111 LEU A N 1
ATOM 842 C CA . LEU A 1 111 ? 7.657 -5.927 -1.155 1.00 94.94 111 LEU A CA 1
ATOM 843 C C . LEU A 1 111 ?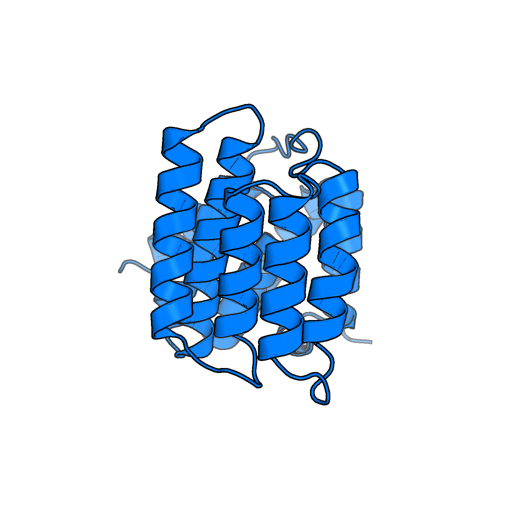 6.527 -5.292 -0.340 1.00 94.94 111 LEU A C 1
ATOM 845 O O . LEU A 1 111 ? 5.412 -5.804 -0.368 1.00 94.94 111 LEU A O 1
ATOM 849 N N . ALA A 1 112 ? 6.771 -4.150 0.313 1.00 94.00 112 ALA A N 1
ATOM 850 C CA . ALA A 1 112 ? 5.726 -3.406 1.018 1.00 94.00 112 ALA A CA 1
ATOM 851 C C . ALA A 1 112 ? 4.590 -2.995 0.069 1.00 94.00 112 ALA A C 1
ATOM 853 O O . ALA A 1 112 ? 3.413 -3.143 0.392 1.00 94.00 112 ALA A O 1
ATOM 854 N N . SER A 1 113 ? 4.937 -2.541 -1.138 1.00 93.50 113 SER A N 1
ATOM 855 C CA . SER A 1 113 ? 3.973 -2.209 -2.189 1.00 93.50 113 SER A CA 1
ATOM 856 C C . SER A 1 113 ? 3.157 -3.430 -2.639 1.00 93.50 113 SER A C 1
ATOM 858 O O . SER A 1 113 ? 1.938 -3.334 -2.765 1.00 93.50 113 SER A O 1
ATOM 860 N N . ALA A 1 114 ? 3.790 -4.594 -2.825 1.00 96.06 114 ALA A N 1
ATOM 861 C CA . ALA A 1 114 ? 3.088 -5.829 -3.184 1.00 96.06 114 ALA A CA 1
ATOM 862 C C . ALA A 1 114 ? 2.147 -6.317 -2.061 1.00 96.06 114 ALA A C 1
ATOM 864 O O . ALA A 1 114 ? 1.005 -6.694 -2.334 1.00 96.06 114 ALA A O 1
ATOM 865 N N . ASP A 1 115 ? 2.595 -6.263 -0.801 1.00 97.88 115 ASP A N 1
ATOM 866 C CA . ASP A 1 115 ? 1.775 -6.567 0.380 1.00 97.88 115 ASP A CA 1
ATOM 867 C C . ASP A 1 115 ? 0.559 -5.631 0.447 1.00 97.88 115 ASP A C 1
ATOM 869 O O . ASP A 1 115 ? -0.578 -6.083 0.593 1.00 97.88 115 ASP A O 1
ATOM 873 N N . ARG A 1 116 ? 0.764 -4.329 0.231 1.00 96.38 116 ARG A N 1
ATOM 874 C CA . ARG A 1 116 ? -0.312 -3.334 0.180 1.00 96.38 116 ARG A CA 1
ATOM 875 C C . ARG A 1 116 ? -1.330 -3.630 -0.921 1.00 96.38 116 ARG A C 1
ATOM 877 O O . ARG A 1 116 ? -2.523 -3.567 -0.644 1.00 96.38 116 ARG A O 1
ATOM 884 N N . HIS A 1 117 ? -0.909 -4.000 -2.132 1.00 96.94 117 HIS A N 1
ATOM 885 C CA . HIS A 1 117 ? -1.849 -4.350 -3.210 1.00 96.94 117 HIS A CA 1
ATOM 886 C C . HIS A 1 117 ? -2.728 -5.549 -2.853 1.00 96.94 117 HIS A C 1
ATOM 888 O O . HIS A 1 117 ? -3.927 -5.540 -3.122 1.00 96.94 117 HIS A O 1
ATOM 894 N N . ARG A 1 118 ? -2.176 -6.558 -2.171 1.00 98.19 118 ARG A N 1
ATOM 895 C CA . ARG A 1 118 ? -2.979 -7.674 -1.642 1.00 98.19 118 ARG A CA 1
ATOM 896 C C . ARG A 1 118 ? -3.953 -7.227 -0.563 1.00 98.19 118 ARG A C 1
ATOM 898 O O . ARG A 1 118 ? -5.089 -7.701 -0.544 1.00 98.19 118 ARG A O 1
ATOM 905 N N . GLY A 1 119 ? -3.522 -6.311 0.301 1.00 97.88 119 GLY A N 1
ATOM 906 C CA . GLY A 1 119 ? -4.380 -5.678 1.296 1.00 97.88 119 GLY A CA 1
ATOM 907 C C . GLY A 1 119 ? -5.557 -4.953 0.650 1.00 97.88 119 GLY A C 1
ATOM 908 O O . GLY A 1 119 ? -6.699 -5.209 1.020 1.00 97.88 119 GLY A O 1
ATOM 909 N N . VAL A 1 120 ? -5.302 -4.140 -0.381 1.00 96.50 120 VAL A N 1
ATOM 910 C CA . VAL A 1 120 ? -6.340 -3.435 -1.150 1.00 96.50 120 VAL A CA 1
ATOM 911 C C . VAL A 1 120 ? -7.322 -4.422 -1.775 1.00 96.50 120 VAL A C 1
ATOM 913 O O . VAL A 1 120 ? -8.528 -4.246 -1.639 1.00 96.50 120 VAL A O 1
ATOM 916 N N . LEU A 1 121 ? -6.842 -5.501 -2.398 1.00 97.81 121 LEU A N 1
ATOM 917 C CA . LEU A 1 121 ? -7.730 -6.513 -2.981 1.00 97.81 121 LEU A CA 1
ATOM 918 C C . LEU A 1 121 ? -8.603 -7.196 -1.929 1.00 97.81 121 LEU A C 1
ATOM 920 O O . LEU A 1 121 ? -9.804 -7.352 -2.132 1.00 97.81 121 LEU A O 1
ATOM 924 N N . ALA A 1 122 ? -8.029 -7.578 -0.788 1.00 98.06 122 ALA A N 1
ATOM 925 C CA . ALA A 1 122 ? -8.800 -8.148 0.310 1.00 98.06 122 ALA A CA 1
ATOM 926 C C . ALA A 1 122 ? -9.837 -7.151 0.852 1.00 98.06 122 ALA A C 1
ATOM 928 O O . ALA A 1 122 ? -10.977 -7.541 1.098 1.00 98.06 122 ALA A O 1
ATOM 929 N N . TYR A 1 123 ? -9.472 -5.873 0.973 1.00 97.12 123 TYR A N 1
ATOM 930 C CA . TYR A 1 123 ? -10.353 -4.801 1.430 1.00 97.12 123 TYR A CA 1
ATOM 931 C C . TYR A 1 123 ? -11.530 -4.577 0.473 1.00 97.12 123 TYR A C 1
ATOM 933 O O . TYR A 1 123 ? -12.680 -4.567 0.907 1.00 97.12 123 TYR A O 1
ATOM 941 N N . LEU A 1 124 ? -11.263 -4.479 -0.835 1.00 95.19 124 LEU A N 1
ATOM 942 C CA . LEU A 1 124 ? -12.289 -4.329 -1.876 1.00 95.19 124 LEU A CA 1
ATOM 943 C C . LEU A 1 124 ? -13.245 -5.531 -1.930 1.00 95.19 124 LEU A C 1
ATOM 945 O O . LEU A 1 124 ? -14.422 -5.373 -2.240 1.00 95.19 124 LEU A O 1
ATOM 949 N N . LEU A 1 125 ? -12.759 -6.725 -1.581 1.00 96.69 125 LEU A N 1
ATOM 950 C CA . LEU A 1 125 ? -13.563 -7.945 -1.463 1.00 96.69 125 LEU A CA 1
ATOM 951 C C . LEU A 1 125 ? -14.277 -8.085 -0.103 1.00 96.69 125 LEU A C 1
ATOM 953 O O . LEU A 1 125 ? -14.870 -9.132 0.161 1.00 96.69 125 LEU A O 1
ATOM 957 N N . GLY A 1 126 ? -14.198 -7.080 0.777 1.00 96.25 126 GLY A N 1
ATOM 958 C CA . GLY A 1 126 ? -14.824 -7.082 2.105 1.00 96.25 126 GLY A CA 1
ATOM 959 C C . GLY A 1 126 ? -14.169 -8.024 3.122 1.00 96.25 126 GLY A C 1
ATOM 960 O O . GLY A 1 126 ? -14.749 -8.316 4.163 1.00 96.25 126 GLY A O 1
ATOM 961 N N . ARG A 1 127 ? -12.965 -8.532 2.836 1.00 97.44 127 ARG A N 1
ATOM 962 C CA . ARG A 1 127 ? -12.205 -9.451 3.699 1.00 97.44 127 ARG A CA 1
ATOM 963 C C . ARG A 1 127 ? -11.257 -8.660 4.597 1.00 97.44 127 ARG A C 1
ATOM 965 O O . ARG A 1 127 ? -10.036 -8.744 4.450 1.00 97.44 127 ARG A O 1
ATOM 972 N N . TYR A 1 128 ? -11.819 -7.854 5.490 1.00 96.56 128 TYR A N 1
ATOM 973 C CA . TYR A 1 128 ? -11.072 -6.835 6.227 1.00 96.56 128 TYR A CA 1
ATOM 974 C C . TYR A 1 128 ? -10.003 -7.399 7.170 1.00 96.56 128 TYR A C 1
ATOM 976 O O . TYR A 1 128 ? -8.926 -6.823 7.268 1.00 96.56 128 TYR A O 1
ATOM 984 N N . GLU A 1 129 ? -10.211 -8.556 7.794 1.00 96.25 129 GLU A N 1
ATOM 985 C CA . GLU A 1 129 ? -9.188 -9.192 8.634 1.00 96.25 129 GLU A CA 1
ATOM 986 C C . GLU A 1 129 ? -7.979 -9.623 7.797 1.00 96.25 129 GLU A C 1
ATOM 988 O O . GLU A 1 129 ? -6.832 -9.421 8.192 1.00 96.25 129 GLU A O 1
ATOM 993 N N . VAL A 1 130 ? -8.230 -10.166 6.600 1.00 96.88 130 VAL A N 1
ATOM 994 C CA . VAL A 1 130 ? -7.175 -10.535 5.643 1.00 96.88 130 VAL A CA 1
ATOM 995 C C . VAL A 1 130 ? -6.451 -9.289 5.141 1.00 96.88 130 VAL A C 1
ATOM 997 O O . VAL A 1 130 ? -5.223 -9.290 5.052 1.00 96.88 130 VAL A O 1
ATOM 1000 N N . ALA A 1 131 ? -7.195 -8.220 4.849 1.00 98.06 131 ALA A N 1
ATOM 1001 C CA . ALA A 1 131 ? -6.626 -6.937 4.457 1.00 98.06 131 ALA A CA 1
ATOM 1002 C C . ALA A 1 131 ? -5.707 -6.379 5.548 1.00 98.06 131 ALA A C 1
ATOM 1004 O O . ALA A 1 131 ? -4.585 -5.970 5.254 1.00 98.06 131 ALA A O 1
ATOM 1005 N N . LEU A 1 132 ? -6.141 -6.444 6.811 1.00 97.94 132 LEU A N 1
ATOM 1006 C CA . LEU A 1 132 ? -5.389 -5.934 7.950 1.00 97.94 132 LEU A CA 1
ATOM 1007 C C . LEU A 1 132 ? -4.035 -6.631 8.101 1.00 97.94 132 LEU A C 1
ATOM 1009 O O . LEU A 1 132 ? -3.043 -5.962 8.378 1.00 97.94 132 LEU A O 1
ATOM 1013 N N . ASP A 1 133 ? -3.951 -7.947 7.890 1.00 97.50 133 ASP A N 1
ATOM 1014 C CA . ASP A 1 133 ? -2.659 -8.648 7.952 1.00 97.50 133 ASP A CA 1
ATOM 1015 C C . ASP A 1 133 ? -1.722 -8.250 6.817 1.00 97.50 133 ASP A C 1
ATOM 1017 O O . ASP A 1 133 ? -0.543 -8.004 7.067 1.00 97.50 133 ASP A O 1
ATOM 1021 N N . TRP A 1 134 ? -2.228 -8.112 5.592 1.00 97.94 134 TRP A N 1
ATOM 1022 C CA . TRP A 1 134 ? -1.420 -7.627 4.474 1.00 97.94 134 TRP A CA 1
ATOM 1023 C C . TRP A 1 134 ? -0.934 -6.193 4.686 1.00 97.94 134 TRP A C 1
ATOM 1025 O O . TRP A 1 134 ? 0.253 -5.920 4.520 1.00 97.94 134 TRP A O 1
ATOM 1035 N N . PHE A 1 135 ? -1.804 -5.291 5.139 1.00 97.44 135 PHE A N 1
ATOM 1036 C CA . PHE A 1 135 ? -1.404 -3.927 5.479 1.00 97.44 135 PHE A CA 1
ATOM 1037 C C . PHE A 1 135 ? -0.435 -3.876 6.664 1.00 97.44 135 PHE A C 1
ATOM 1039 O O . PHE A 1 135 ? 0.486 -3.063 6.659 1.00 97.44 135 PHE A O 1
ATOM 1046 N N . THR A 1 136 ? -0.564 -4.782 7.637 1.00 96.12 136 THR A N 1
ATOM 1047 C CA . THR A 1 136 ? 0.402 -4.912 8.741 1.00 96.12 136 THR A CA 1
ATOM 1048 C C . THR A 1 136 ? 1.781 -5.320 8.226 1.00 96.12 136 THR A C 1
ATOM 1050 O O . THR A 1 136 ? 2.777 -4.736 8.642 1.00 96.12 136 THR A O 1
ATOM 1053 N N . ARG A 1 137 ? 1.858 -6.275 7.290 1.00 95.19 137 ARG A N 1
ATOM 1054 C CA . ARG A 1 137 ? 3.127 -6.682 6.656 1.00 95.19 137 ARG A CA 1
ATOM 1055 C C . ARG A 1 137 ? 3.755 -5.536 5.861 1.00 95.19 137 ARG A C 1
ATOM 1057 O O . ARG A 1 137 ? 4.954 -5.298 5.982 1.00 95.19 137 ARG A O 1
ATOM 1064 N N . ALA A 1 138 ? 2.946 -4.787 5.109 1.00 94.94 138 ALA A N 1
ATOM 1065 C CA . ALA A 1 138 ? 3.411 -3.595 4.405 1.00 94.94 138 ALA A CA 1
ATOM 1066 C C . ALA A 1 138 ? 3.980 -2.550 5.382 1.00 94.94 138 ALA A C 1
ATOM 1068 O O . ALA A 1 138 ? 5.069 -2.028 5.154 1.00 94.94 138 ALA A O 1
ATOM 1069 N N . LEU A 1 139 ? 3.293 -2.309 6.506 1.00 92.81 139 LEU A N 1
ATOM 1070 C CA . LEU A 1 139 ? 3.726 -1.379 7.552 1.00 92.81 139 LEU A CA 1
ATOM 1071 C C . LEU A 1 139 ? 5.017 -1.825 8.263 1.00 92.81 139 LEU A C 1
ATOM 1073 O O . LEU A 1 139 ? 5.861 -0.989 8.582 1.00 92.81 139 LEU A O 1
ATOM 1077 N N . GLU A 1 140 ? 5.183 -3.128 8.512 1.00 91.06 140 GLU A N 1
ATOM 1078 C CA . GLU A 1 140 ? 6.399 -3.710 9.107 1.00 91.06 140 GLU A CA 1
ATOM 1079 C C . GLU A 1 140 ? 7.640 -3.463 8.242 1.00 91.06 140 GLU A C 1
ATOM 1081 O O . GLU A 1 140 ? 8.730 -3.242 8.774 1.00 91.06 140 GLU A O 1
ATOM 1086 N N . ARG A 1 141 ? 7.469 -3.480 6.916 1.00 89.81 141 ARG A N 1
ATOM 1087 C CA . ARG A 1 141 ? 8.531 -3.193 5.944 1.00 89.81 141 ARG A CA 1
ATOM 1088 C C . ARG A 1 141 ? 8.752 -1.698 5.761 1.00 89.81 141 ARG A C 1
ATOM 1090 O O . ARG A 1 141 ? 9.893 -1.255 5.678 1.00 89.81 141 ARG A O 1
ATOM 1097 N N . GLU A 1 142 ? 7.669 -0.929 5.688 1.00 88.06 142 GLU A N 1
ATOM 1098 C CA . GLU A 1 142 ? 7.726 0.487 5.358 1.00 88.06 142 GLU A CA 1
ATOM 1099 C C . GLU A 1 142 ? 6.682 1.302 6.131 1.00 88.06 142 GLU A C 1
ATOM 1101 O O . GLU A 1 142 ? 5.471 1.188 5.928 1.00 88.06 142 GLU A O 1
ATOM 1106 N N . ARG A 1 143 ? 7.156 2.181 7.018 1.00 87.94 143 ARG A N 1
ATOM 1107 C CA . ARG A 1 143 ? 6.309 2.995 7.903 1.00 87.94 143 ARG A CA 1
ATOM 1108 C C . ARG A 1 143 ? 5.883 4.309 7.248 1.00 87.94 143 ARG A C 1
ATOM 1110 O O . ARG A 1 143 ? 6.179 5.391 7.751 1.00 87.94 143 ARG A O 1
ATOM 1117 N N . THR A 1 144 ? 5.234 4.211 6.094 1.00 89.25 144 THR A N 1
ATOM 1118 C CA . THR A 1 144 ? 4.723 5.374 5.362 1.00 89.25 144 THR A CA 1
ATOM 1119 C C . THR A 1 144 ? 3.389 5.835 5.925 1.00 89.25 144 THR A C 1
ATOM 1121 O O . THR A 1 144 ? 2.665 5.074 6.578 1.00 89.25 144 THR A O 1
ATOM 1124 N N . SER A 1 145 ? 3.028 7.084 5.622 1.00 91.38 145 SER A N 1
ATOM 1125 C CA . SER A 1 145 ? 1.684 7.559 5.905 1.00 91.38 145 SER A CA 1
ATOM 1126 C C . SER A 1 145 ? 0.671 6.631 5.215 1.00 91.38 145 SER A C 1
ATOM 1128 O O . SER A 1 145 ? -0.238 6.167 5.890 1.00 91.38 145 SER A O 1
ATOM 1130 N N . GLU A 1 146 ? 0.837 6.285 3.935 1.00 91.19 146 GLU A N 1
ATOM 1131 C CA . GLU A 1 146 ? -0.088 5.414 3.182 1.00 91.19 146 GLU A CA 1
ATOM 1132 C C . GLU A 1 146 ? -0.362 4.075 3.889 1.00 91.19 146 GLU A C 1
ATOM 1134 O O . GLU A 1 146 ? -1.522 3.715 4.093 1.00 91.19 146 GLU A O 1
ATOM 1139 N N . ASN A 1 147 ? 0.682 3.370 4.338 1.00 93.50 147 ASN A N 1
ATOM 1140 C CA . ASN A 1 147 ? 0.522 2.089 5.032 1.00 93.50 147 ASN A CA 1
ATOM 1141 C C . ASN A 1 147 ? -0.210 2.245 6.372 1.00 93.50 147 ASN A C 1
ATOM 1143 O O . ASN A 1 147 ? -1.071 1.427 6.695 1.00 93.50 147 ASN A O 1
ATOM 1147 N N . LEU A 1 148 ? 0.066 3.319 7.122 1.00 94.81 148 LEU A N 1
ATOM 1148 C CA . LEU A 1 148 ? -0.681 3.644 8.342 1.00 94.81 148 LEU A CA 1
ATOM 1149 C C . LEU A 1 148 ? -2.156 3.940 8.042 1.00 94.81 148 LEU A C 1
ATOM 1151 O O . LEU A 1 148 ? -3.031 3.441 8.743 1.00 94.81 148 LEU A O 1
ATOM 1155 N N . GLY A 1 149 ? -2.436 4.706 6.984 1.00 95.75 149 GLY A N 1
ATOM 1156 C CA . GLY A 1 149 ? -3.798 5.010 6.540 1.00 95.75 149 GLY A CA 1
ATOM 1157 C C . GLY A 1 149 ? -4.596 3.746 6.235 1.00 95.75 149 GLY A C 1
ATOM 1158 O O . GLY A 1 149 ? -5.681 3.571 6.773 1.00 95.75 149 GLY A O 1
ATOM 1159 N N . ASN A 1 150 ? -4.017 2.820 5.471 1.00 96.69 150 ASN A N 1
ATOM 1160 C CA . ASN A 1 150 ? -4.671 1.556 5.128 1.00 96.69 150 ASN A CA 1
ATOM 1161 C C . ASN A 1 150 ? -5.008 0.702 6.363 1.00 96.69 150 ASN A C 1
ATOM 1163 O O . ASN A 1 150 ? -6.097 0.126 6.440 1.00 96.69 150 ASN A O 1
ATOM 1167 N N . VAL A 1 151 ? -4.108 0.642 7.353 1.00 97.81 151 VAL A N 1
ATOM 1168 C CA . VAL A 1 151 ? -4.379 -0.034 8.634 1.00 97.81 151 VAL A CA 1
ATOM 1169 C C . VAL A 1 151 ? -5.534 0.647 9.372 1.00 97.81 151 VAL A C 1
ATOM 1171 O O . VAL A 1 151 ? -6.466 -0.035 9.796 1.00 97.81 151 VAL A O 1
ATOM 1174 N N . LEU A 1 152 ? -5.513 1.978 9.484 1.00 97.94 152 LEU A N 1
ATOM 1175 C CA . LEU A 1 152 ? -6.558 2.751 10.162 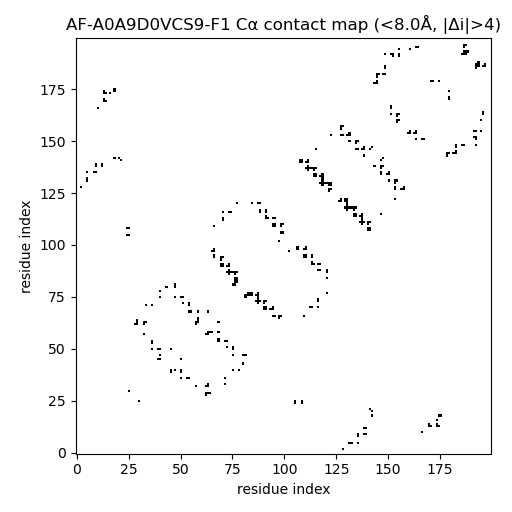1.00 97.94 152 LEU A CA 1
ATOM 1176 C C . LEU A 1 152 ? -7.930 2.587 9.492 1.00 97.94 152 LEU A C 1
ATOM 1178 O O . LEU A 1 152 ? -8.895 2.254 10.178 1.00 97.94 152 LEU A O 1
ATOM 1182 N N . SER A 1 153 ? -8.015 2.738 8.167 1.00 97.50 153 SER A N 1
ATOM 1183 C CA . SER A 1 153 ? -9.252 2.528 7.400 1.00 97.50 153 SER A CA 1
ATOM 1184 C C . SER A 1 153 ? -9.797 1.117 7.611 1.00 97.50 153 SER A C 1
ATOM 1186 O O . SER A 1 153 ? -10.994 0.924 7.824 1.00 97.50 153 SER A O 1
ATOM 1188 N N . THR A 1 154 ? -8.917 0.112 7.635 1.00 97.94 154 THR A N 1
ATOM 1189 C CA . THR A 1 154 ? -9.322 -1.283 7.849 1.00 97.94 154 THR A CA 1
ATOM 1190 C C . THR A 1 154 ? -9.859 -1.523 9.260 1.00 97.94 154 THR A C 1
ATOM 1192 O O . THR A 1 154 ? -10.890 -2.178 9.405 1.00 97.94 154 THR A O 1
ATOM 1195 N N . LEU A 1 155 ? -9.233 -0.956 10.298 1.00 97.88 155 LEU A N 1
ATOM 1196 C CA . LEU A 1 155 ? -9.753 -1.020 11.671 1.00 97.88 155 LEU A CA 1
ATOM 1197 C C . LEU A 1 155 ? -11.138 -0.366 11.777 1.00 97.88 155 LEU A C 1
ATOM 1199 O O . LEU A 1 155 ? -12.051 -0.936 12.369 1.00 97.88 155 LEU A O 1
ATOM 1203 N N . ILE A 1 156 ? -11.341 0.781 11.125 1.00 97.44 156 ILE A N 1
ATOM 1204 C CA . ILE A 1 156 ? -12.647 1.452 11.088 1.00 97.44 156 ILE A CA 1
ATOM 1205 C C . ILE A 1 156 ? -13.713 0.566 10.429 1.00 97.44 156 ILE A C 1
ATOM 1207 O O . ILE A 1 156 ? -14.834 0.490 10.942 1.00 97.44 156 ILE A O 1
ATOM 1211 N N . ARG A 1 157 ? -13.382 -0.111 9.319 1.00 96.81 157 ARG A N 1
ATOM 1212 C CA . ARG A 1 157 ? -14.291 -1.054 8.639 1.00 96.81 157 ARG A CA 1
ATOM 1213 C C . ARG A 1 157 ? -14.605 -2.293 9.471 1.00 96.81 157 ARG A C 1
ATOM 1215 O O . ARG A 1 157 ? -15.718 -2.799 9.377 1.00 96.81 157 ARG A O 1
ATOM 1222 N N . LEU A 1 158 ? -13.672 -2.731 10.314 1.00 96.62 158 LEU A N 1
ATOM 1223 C CA . LEU A 1 158 ? -13.889 -3.796 11.298 1.00 96.62 158 LEU A CA 1
ATOM 1224 C C . LEU A 1 158 ? -14.738 -3.345 12.502 1.00 96.62 158 LEU A C 1
ATOM 1226 O O . LEU A 1 158 ? -15.145 -4.180 13.301 1.00 96.62 158 LEU A O 1
ATOM 1230 N N . GLY A 1 159 ? -15.044 -2.047 12.625 1.00 96.12 159 GLY A N 1
ATOM 1231 C CA . GLY A 1 159 ? -15.795 -1.483 13.752 1.00 96.12 159 GLY A CA 1
ATOM 1232 C C . GLY A 1 159 ? -14.923 -1.028 14.926 1.00 96.12 159 GLY A C 1
ATOM 1233 O O . GLY A 1 159 ? -15.448 -0.540 15.923 1.00 96.12 159 GLY A O 1
ATOM 1234 N N . GLU A 1 160 ? -13.605 -1.098 14.778 1.00 96.50 160 GLU A N 1
ATOM 1235 C CA . GLU A 1 160 ? -12.604 -1.002 15.846 1.00 96.50 160 GLU A CA 1
ATOM 1236 C C . GLU A 1 160 ? -12.063 0.432 15.921 1.00 96.50 160 GLU A C 1
ATOM 1238 O O . GLU A 1 160 ? -10.883 0.723 15.703 1.00 96.50 160 GLU A O 1
ATOM 1243 N N . LEU A 1 161 ? -12.987 1.378 16.124 1.00 96.44 161 LEU A N 1
ATOM 1244 C CA . LEU A 1 161 ? -12.680 2.809 16.082 1.00 96.44 161 LEU A CA 1
ATOM 1245 C C . LEU A 1 161 ? -11.745 3.231 17.225 1.00 96.44 161 LEU A C 1
ATOM 1247 O O . LEU A 1 161 ? -10.899 4.102 17.020 1.00 96.44 161 LEU A O 1
ATOM 1251 N N . ASP A 1 162 ? -11.886 2.637 18.407 1.00 95.75 162 ASP A N 1
ATOM 1252 C CA . ASP A 1 162 ? -11.082 2.995 19.579 1.00 95.75 162 ASP A CA 1
ATOM 1253 C C . ASP A 1 162 ? -9.624 2.539 19.410 1.00 95.75 162 ASP A C 1
ATOM 1255 O O . ASP A 1 162 ? -8.686 3.293 19.696 1.00 95.75 162 ASP A O 1
ATOM 1259 N N . GLU A 1 163 ? -9.414 1.354 18.835 1.00 95.38 163 GLU A N 1
ATOM 1260 C CA . GLU A 1 163 ? -8.111 0.858 18.399 1.00 95.38 163 GLU A CA 1
ATOM 1261 C C . GLU A 1 163 ? -7.498 1.771 17.339 1.00 95.38 163 GLU A C 1
ATOM 1263 O O . GLU A 1 163 ? -6.323 2.122 17.453 1.00 95.38 163 GLU A O 1
ATOM 1268 N N . ALA A 1 164 ? -8.279 2.187 16.336 1.00 96.75 164 ALA A N 1
ATOM 1269 C CA . ALA A 1 164 ? -7.808 3.095 15.294 1.00 96.75 164 ALA A CA 1
ATOM 1270 C C . ALA A 1 164 ? -7.364 4.451 15.876 1.00 96.75 164 ALA A C 1
ATOM 1272 O O . ALA A 1 164 ? -6.300 4.954 15.518 1.00 96.75 164 ALA A O 1
ATOM 1273 N N . ARG A 1 165 ? -8.122 5.021 16.822 1.00 96.31 165 ARG A N 1
ATOM 1274 C CA . ARG A 1 165 ? -7.752 6.267 17.521 1.00 96.31 165 ARG A CA 1
ATOM 1275 C C . ARG A 1 165 ? -6.482 6.107 18.342 1.00 96.31 165 ARG A C 1
ATOM 1277 O O . ARG A 1 165 ? -5.552 6.890 18.187 1.00 96.31 165 ARG A O 1
ATOM 1284 N N . THR A 1 166 ? -6.412 5.045 19.141 1.00 94.56 166 THR A N 1
ATOM 1285 C CA . THR A 1 166 ? -5.221 4.730 19.939 1.00 94.56 166 THR A CA 1
ATOM 1286 C C . THR A 1 166 ? -3.985 4.590 19.049 1.00 94.56 166 THR A C 1
ATOM 1288 O O . THR A 1 166 ? -2.898 5.051 19.400 1.00 94.56 166 THR A O 1
ATOM 1291 N N . LEU A 1 167 ? -4.140 3.954 17.886 1.00 93.62 167 LEU A N 1
ATOM 1292 C CA . LEU A 1 167 ? -3.055 3.773 16.933 1.00 93.62 167 LEU A CA 1
ATOM 1293 C C . LEU A 1 167 ? -2.626 5.091 16.284 1.00 93.62 167 LEU A C 1
ATOM 1295 O O . LEU A 1 167 ? -1.427 5.330 16.137 1.00 93.62 167 LEU A O 1
ATOM 1299 N N . LEU A 1 168 ? -3.586 5.943 15.920 1.00 94.88 168 LEU A N 1
ATOM 1300 C CA . LEU A 1 168 ? -3.319 7.275 15.389 1.00 94.88 168 LEU A CA 1
ATOM 1301 C C . LEU A 1 168 ? -2.528 8.117 16.396 1.00 94.88 168 LEU A C 1
ATOM 1303 O O . LEU A 1 168 ? -1.498 8.676 16.030 1.00 94.88 168 LEU A O 1
ATOM 1307 N N . ASP A 1 169 ? -2.937 8.136 17.665 1.00 93.69 169 ASP A N 1
ATOM 1308 C CA . ASP A 1 169 ? -2.241 8.881 18.721 1.00 93.69 169 ASP A CA 1
ATOM 1309 C C . ASP A 1 169 ? -0.791 8.395 18.892 1.00 93.69 169 ASP A C 1
ATOM 1311 O O . ASP A 1 169 ? 0.153 9.191 18.976 1.00 93.69 169 ASP A O 1
ATOM 1315 N N . GLN A 1 170 ? -0.587 7.073 18.873 1.00 90.56 170 GLN A N 1
ATOM 1316 C CA . GLN A 1 170 ? 0.745 6.464 18.919 1.00 90.56 170 GLN A CA 1
ATOM 1317 C C . GLN A 1 170 ? 1.590 6.840 17.697 1.00 90.56 170 GLN A C 1
ATOM 1319 O O . GLN A 1 170 ? 2.765 7.191 17.847 1.00 90.56 170 GLN A O 1
ATOM 1324 N N . ALA A 1 171 ? 1.012 6.794 16.495 1.00 89.69 171 ALA A N 1
ATOM 1325 C CA . ALA A 1 171 ? 1.689 7.180 15.262 1.00 89.69 171 ALA A CA 1
ATOM 1326 C C . ALA A 1 171 ? 2.069 8.668 15.284 1.00 89.69 171 ALA A C 1
ATOM 1328 O O . ALA A 1 171 ? 3.218 9.005 15.020 1.00 89.69 171 ALA A O 1
ATOM 1329 N N . CYS A 1 172 ? 1.162 9.558 15.688 1.00 90.38 172 CYS A N 1
ATOM 1330 C CA . CYS A 1 172 ? 1.418 10.997 15.782 1.00 90.38 172 CYS A CA 1
ATOM 1331 C C . CYS A 1 172 ? 2.490 11.364 16.819 1.00 90.38 172 CYS A C 1
ATOM 1333 O O . CYS A 1 172 ? 3.161 12.386 16.663 1.00 90.38 172 CYS A O 1
ATOM 1335 N N . THR A 1 173 ? 2.662 10.542 17.856 1.00 89.44 173 THR A N 1
ATOM 1336 C CA . THR A 1 173 ? 3.678 10.753 18.899 1.00 89.44 173 THR A CA 1
ATOM 1337 C C . THR A 1 173 ? 5.062 10.247 18.484 1.00 89.44 173 THR A C 1
ATOM 1339 O O . THR A 1 173 ? 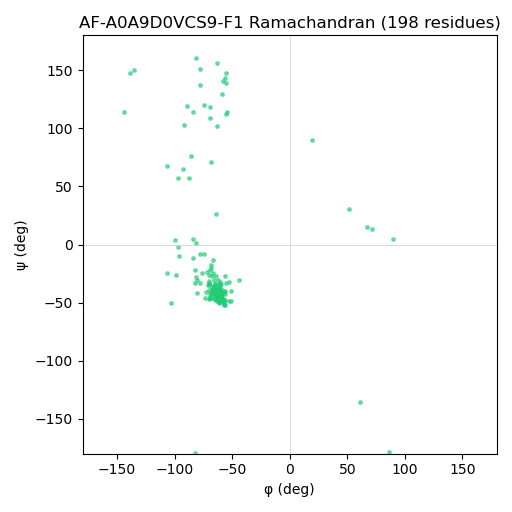6.072 10.808 18.898 1.00 89.44 173 THR A O 1
ATOM 1342 N N . SER A 1 174 ? 5.123 9.172 17.693 1.00 85.38 174 SER A N 1
ATOM 1343 C CA . SER A 1 174 ? 6.370 8.447 17.400 1.00 85.38 174 SER A CA 1
ATOM 1344 C C . SER A 1 174 ? 6.924 8.673 15.992 1.00 85.38 174 SER A C 1
ATOM 1346 O O . SER A 1 174 ? 8.124 8.490 15.780 1.00 85.38 174 SER A O 1
ATOM 1348 N N . ALA A 1 175 ? 6.075 9.034 15.026 1.00 85.06 175 ALA A N 1
ATOM 1349 C CA . ALA A 1 175 ? 6.465 9.189 13.632 1.00 85.06 175 ALA A CA 1
ATOM 1350 C C . ALA A 1 175 ? 7.209 10.512 13.377 1.00 85.06 175 ALA A C 1
ATOM 1352 O O . ALA A 1 175 ? 6.916 11.520 14.024 1.00 85.06 175 ALA A O 1
ATOM 1353 N N . PRO A 1 176 ? 8.115 10.551 12.381 1.00 87.75 176 PRO A N 1
ATOM 1354 C CA . PRO A 1 176 ? 8.688 11.788 11.877 1.00 87.75 176 PRO A CA 1
ATOM 1355 C C . PRO A 1 176 ? 7.598 12.766 11.438 1.00 87.75 176 PRO A C 1
ATOM 1357 O O . PRO A 1 176 ? 6.575 12.352 10.884 1.00 87.75 176 PRO A O 1
ATOM 1360 N N . ASP A 1 177 ? 7.863 14.062 11.598 1.00 88.31 177 ASP A N 1
ATOM 1361 C CA . ASP A 1 177 ? 6.922 15.133 11.257 1.00 88.31 177 ASP A CA 1
ATOM 1362 C C . ASP A 1 177 ? 6.357 14.999 9.840 1.00 88.31 177 ASP A C 1
ATOM 1364 O O . ASP A 1 177 ? 5.156 15.167 9.653 1.00 88.31 177 ASP A O 1
ATOM 1368 N N . THR A 1 178 ? 7.179 14.618 8.857 1.00 87.38 178 THR A N 1
ATOM 1369 C CA . THR A 1 178 ? 6.729 14.380 7.477 1.00 87.38 178 THR A CA 1
ATOM 1370 C C . THR A 1 178 ? 5.627 13.322 7.405 1.00 87.38 178 THR A C 1
ATOM 1372 O O . THR A 1 178 ? 4.559 13.582 6.859 1.00 87.38 178 THR A O 1
ATOM 1375 N N . VAL A 1 179 ? 5.844 12.150 8.014 1.00 88.88 179 VAL A N 1
ATOM 1376 C CA . VAL A 1 179 ? 4.866 11.048 8.017 1.00 88.88 179 VAL A CA 1
ATOM 1377 C C . VAL A 1 179 ? 3.604 11.457 8.770 1.00 88.88 179 VAL A C 1
ATOM 1379 O O . VAL A 1 179 ? 2.496 11.171 8.316 1.00 88.88 179 VAL A O 1
ATOM 1382 N N . ARG A 1 180 ? 3.761 12.154 9.901 1.00 90.88 180 ARG A N 1
ATOM 1383 C CA . ARG A 1 180 ? 2.640 12.659 10.699 1.00 90.88 180 ARG A CA 1
ATOM 1384 C C . ARG A 1 180 ? 1.784 13.646 9.908 1.00 90.88 180 ARG A C 1
ATOM 1386 O O . ARG A 1 180 ? 0.569 13.490 9.873 1.00 90.88 180 ARG A O 1
ATOM 1393 N N . LEU A 1 181 ? 2.397 14.649 9.282 1.00 92.06 181 LEU A N 1
ATOM 1394 C CA . LEU A 1 181 ? 1.687 15.684 8.527 1.00 92.06 181 LEU A CA 1
ATOM 1395 C C . LEU A 1 181 ? 0.961 15.098 7.313 1.00 92.06 181 LEU A C 1
ATOM 1397 O O . LEU A 1 181 ? -0.196 15.434 7.074 1.00 92.06 181 LEU A O 1
ATOM 1401 N N . GLU A 1 182 ? 1.595 14.177 6.586 1.00 91.75 182 GLU A N 1
ATOM 1402 C CA . GLU A 1 182 ? 0.946 13.461 5.483 1.00 91.75 182 GLU A CA 1
ATOM 1403 C C . GLU A 1 182 ? -0.223 12.589 5.957 1.00 91.75 182 GLU A C 1
ATOM 1405 O O . GLU A 1 182 ? -1.263 12.541 5.301 1.00 91.75 182 GLU A O 1
ATOM 1410 N N . LEU A 1 183 ? -0.075 11.901 7.096 1.00 93.31 183 LEU A N 1
ATOM 1411 C CA . LEU A 1 183 ? -1.139 11.084 7.679 1.00 93.31 183 LEU A CA 1
ATOM 1412 C C . LEU A 1 183 ? -2.351 11.936 8.066 1.00 93.31 183 LEU A C 1
ATOM 1414 O O . LEU A 1 183 ? -3.472 11.576 7.714 1.00 93.31 183 LEU A O 1
ATOM 1418 N N . LEU A 1 184 ? -2.129 13.068 8.737 1.00 94.75 184 LEU A N 1
ATOM 1419 C CA . LEU A 1 184 ? -3.196 14.001 9.104 1.00 94.75 184 LEU A CA 1
ATOM 1420 C C . LEU A 1 184 ? -3.871 14.601 7.865 1.00 94.75 184 LEU A C 1
ATOM 1422 O O . LEU A 1 184 ? -5.093 14.595 7.783 1.00 94.75 184 LEU A O 1
ATOM 1426 N N . SER A 1 185 ? -3.088 15.029 6.870 1.00 94.75 185 SER A N 1
ATOM 1427 C CA . SER A 1 185 ? -3.618 15.517 5.590 1.00 94.75 185 SER A CA 1
ATOM 1428 C C . SER A 1 185 ? -4.523 14.480 4.918 1.00 94.75 185 SER A C 1
ATOM 1430 O O . SER A 1 185 ? -5.617 14.804 4.460 1.00 94.75 185 SER A O 1
ATOM 1432 N N . ARG A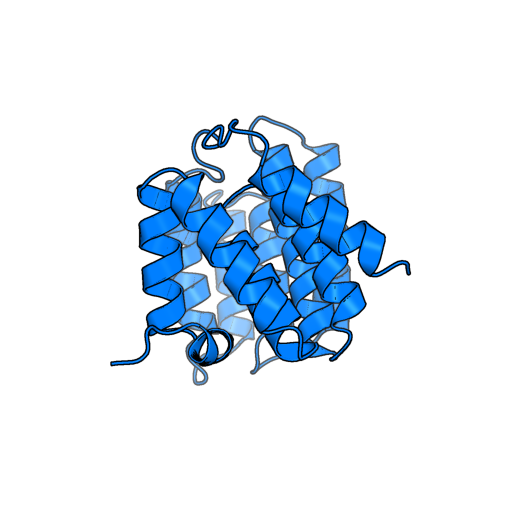 1 186 ? -4.120 13.202 4.928 1.00 92.94 186 ARG A N 1
ATOM 1433 C CA . ARG A 1 186 ? -4.944 12.127 4.373 1.00 92.94 186 ARG A CA 1
ATOM 1434 C C . ARG A 1 186 ? -6.249 11.916 5.147 1.00 92.94 186 ARG A C 1
ATOM 1436 O O . ARG A 1 186 ? -7.265 11.681 4.512 1.00 92.94 186 ARG A O 1
ATOM 1443 N N . ILE A 1 187 ? -6.248 12.013 6.478 1.00 95.56 187 ILE A N 1
ATOM 1444 C CA . ILE A 1 187 ? -7.471 11.876 7.298 1.00 95.56 187 ILE A CA 1
ATOM 1445 C C . ILE A 1 187 ? -8.523 12.932 6.926 1.00 95.56 187 ILE A C 1
ATOM 1447 O O . ILE A 1 187 ? -9.723 12.649 6.944 1.00 95.56 187 ILE A O 1
ATOM 1451 N N . GLU A 1 188 ? -8.089 14.132 6.544 1.00 94.38 188 GLU A N 1
ATOM 1452 C CA . GLU A 1 188 ? -8.996 15.203 6.123 1.00 94.38 188 GLU A CA 1
ATOM 1453 C C . GLU A 1 188 ? -9.659 14.929 4.765 1.00 94.38 188 GLU A C 1
ATOM 1455 O O . GLU A 1 188 ? -10.824 15.278 4.582 1.00 94.38 188 GLU A O 1
ATOM 1460 N N . ILE A 1 189 ? -8.960 14.276 3.831 1.00 91.31 189 ILE A N 1
ATOM 1461 C CA . ILE A 1 189 ? -9.454 14.055 2.457 1.00 91.31 189 ILE A CA 1
ATOM 1462 C C . ILE A 1 189 ? -10.067 12.669 2.223 1.00 91.31 189 ILE A C 1
ATOM 1464 O O . ILE A 1 189 ? -10.894 12.518 1.331 1.00 91.31 189 ILE A O 1
ATOM 1468 N N . ASP A 1 190 ? -9.656 11.656 2.984 1.00 90.25 190 ASP A N 1
ATOM 1469 C CA . ASP A 1 190 ? -10.099 10.273 2.812 1.00 90.25 190 ASP A CA 1
ATOM 1470 C C . ASP A 1 190 ? -11.361 10.023 3.646 1.00 90.25 190 ASP A C 1
ATOM 1472 O O . ASP A 1 190 ? -11.367 10.159 4.875 1.00 90.25 190 ASP A O 1
ATOM 1476 N N . ASP A 1 191 ? -12.454 9.670 2.975 1.00 90.31 191 ASP A N 1
ATOM 1477 C CA . ASP A 1 191 ? -13.743 9.431 3.618 1.00 90.31 191 ASP A CA 1
ATOM 1478 C C . ASP A 1 191 ? -13.758 8.160 4.471 1.00 90.31 191 ASP A C 1
ATOM 1480 O O . ASP A 1 191 ? -14.473 8.118 5.480 1.00 90.31 191 ASP A O 1
ATOM 1484 N N . ASP A 1 192 ? -12.916 7.169 4.159 1.00 90.06 192 ASP A N 1
ATOM 1485 C CA . ASP A 1 192 ? -12.760 5.971 4.990 1.00 90.06 192 ASP A CA 1
ATOM 1486 C C . ASP A 1 192 ? -12.140 6.311 6.353 1.00 90.06 192 ASP A C 1
ATOM 1488 O O . ASP A 1 192 ? -12.394 5.627 7.349 1.00 90.06 192 ASP A O 1
ATOM 1492 N N . LEU A 1 193 ? -11.389 7.414 6.423 1.00 95.62 193 LEU A N 1
ATOM 1493 C CA . LEU A 1 193 ? -10.760 7.930 7.637 1.00 95.62 193 LEU A CA 1
ATOM 1494 C C . LEU A 1 193 ? -11.572 9.036 8.321 1.00 95.62 193 LEU A C 1
ATOM 1496 O O . LEU A 1 193 ? -11.192 9.484 9.404 1.00 95.62 193 LEU A O 1
ATOM 1500 N N . SER A 1 194 ? -12.712 9.448 7.758 1.00 95.12 194 SER A N 1
ATOM 1501 C CA . SER A 1 194 ? -13.524 10.570 8.261 1.00 95.12 194 SER A CA 1
ATOM 1502 C C . SER A 1 194 ? -13.887 10.464 9.746 1.00 95.12 194 SER A C 1
ATOM 1504 O O . SER A 1 194 ? -13.940 11.467 10.457 1.00 95.12 194 SER A O 1
ATOM 1506 N N . ARG A 1 195 ? -14.066 9.238 10.258 1.00 95.81 195 ARG A N 1
ATOM 1507 C CA . ARG A 1 195 ? -14.366 8.971 11.676 1.00 95.81 195 ARG A CA 1
ATOM 1508 C C . ARG A 1 195 ? -13.215 9.317 12.625 1.00 95.81 195 ARG A C 1
ATOM 1510 O O . ARG A 1 195 ? -13.456 9.358 13.830 1.00 95.81 195 ARG A O 1
ATOM 1517 N N . LEU A 1 196 ? -12.003 9.551 12.123 1.00 95.81 196 LEU A N 1
ATOM 1518 C CA . LEU A 1 196 ? -10.830 9.963 12.899 1.00 95.81 196 LEU A CA 1
ATOM 1519 C C . LEU A 1 196 ? -10.594 11.475 12.893 1.00 95.81 196 LEU A C 1
ATOM 1521 O O . LEU A 1 196 ? -9.777 11.935 13.689 1.00 95.81 196 LEU A O 1
ATOM 1525 N N . ARG A 1 197 ? -11.310 12.242 12.058 1.00 94.31 197 ARG A N 1
ATOM 1526 C CA . ARG A 1 197 ? -11.183 13.704 12.022 1.00 94.31 197 ARG A CA 1
ATOM 1527 C C . ARG A 1 197 ? -11.444 14.295 13.421 1.00 94.31 197 ARG A C 1
ATOM 1529 O O . ARG A 1 197 ? -12.290 13.762 14.160 1.00 94.31 197 ARG A O 1
ATOM 1536 N N . PRO A 1 198 ? -10.720 15.356 13.824 1.00 82.31 198 PRO A N 1
ATOM 1537 C CA . PRO A 1 198 ? -10.953 16.023 15.099 1.00 82.31 198 PRO A CA 1
ATOM 1538 C C . PRO A 1 198 ? -12.416 16.462 15.208 1.00 82.31 198 PRO A C 1
ATOM 1540 O O . PRO A 1 198 ? -13.000 16.951 14.242 1.00 82.31 198 PRO A O 1
ATOM 1543 N N . ARG A 1 199 ? -13.025 16.295 16.386 1.00 73.31 199 ARG A N 1
ATOM 1544 C CA . ARG A 1 199 ? -14.329 16.911 16.649 1.00 73.31 199 ARG A CA 1
ATOM 1545 C C . ARG A 1 199 ? -14.099 18.407 16.870 1.00 73.31 199 ARG A C 1
ATOM 1547 O O . ARG A 1 199 ? -13.329 18.759 17.760 1.00 73.31 199 ARG A O 1
ATOM 1554 N N . SER A 1 200 ? -14.720 19.231 16.029 1.00 52.28 200 SER A N 1
ATOM 1555 C CA . SER A 1 200 ? -14.791 20.695 16.153 1.00 52.28 200 SER A CA 1
ATOM 1556 C C . SER A 1 200 ? -15.506 21.131 17.422 1.00 52.28 200 SER A C 1
ATOM 1558 O O . SER A 1 200 ? -16.538 20.483 17.725 1.00 52.28 200 SER A O 1
#

Solvent-accessible surface area (backbone atoms only — not comparable to full-atom values): 10653 Å² total; per-residue (Å²): 134,65,64,67,62,50,53,52,48,49,55,50,57,57,66,52,85,71,78,68,74,66,80,66,58,59,58,68,67,37,52,60,60,45,49,62,50,53,55,48,66,71,39,85,86,54,59,67,66,59,54,51,50,51,49,53,50,38,35,76,69,66,48,32,54,73,47,54,41,30,49,53,53,19,52,50,24,54,28,94,90,60,58,36,54,68,58,17,51,52,27,31,54,49,22,34,52,48,26,65,73,69,42,69,97,43,25,55,44,44,42,19,52,25,29,35,51,52,10,50,54,26,42,78,70,69,37,41,72,61,11,39,52,25,19,42,54,12,32,69,59,38,83,43,31,67,35,52,48,54,38,36,32,34,30,43,75,73,67,37,51,68,60,31,50,54,49,48,56,50,41,61,73,59,44,56,68,70,40,35,52,51,37,53,55,44,30,76,73,36,74,70,34,45,88,70,49,80,86,128

Sequence (200 aa):
MDYRRILDRIRSTIRVGSYLVPPSSVPAAQREALSGVAAAIADPDNDPEQIRLRILQLYAAGRIDRVMKLSALGVLAASPNVRDYAEAARLAGQQEMVALDEGGPHRDAYLASADRHRGVLAYLLGRYEVALDWFTRALERERTSENLGNVLSTLIRLGELDEARTLLDQACTSAPDTVRLELLSRIEIDDDLSRLRPRS

Secondary structure (DSSP, 8-state):
--HHHHHHHHHHHHHSS-----TTSS-HHHHHHHHHHHHHHH-TTS-HHHHHHHHHHHHHTTSS-HHHHHHHHHHHHHSTTT--HHHHHHHHHHHHHHHHHH-STTHHHHHHHHHHHHHHHHHHTT-HHHHHHHHHHHHHH---HHHHHHHHHHHHHTT-HHHHHHHHHHHHHHS-HHHHHHHHHHHHH-GGGGGGSPP-

Mean predicted aligned error: 4.53 Å